Protein AF-A0A256YNB1-F1 (afdb_monomer)

Mean predicted aligned error: 18.45 Å

Radius of gyration: 35.8 Å; Cα contacts (8 Å, |Δi|>4): 120; chains: 1; bounding box: 85×67×114 Å

Sequence (225 aa):
MLPRVDIPISRADLILYLPEEYDFLRFDGTMKKIKERRHYIPEIPAPTAFGGATSNAMMESQVANVEEFRGAVQKAAEKGVLPVQVSVPQRGKVYRFSKLMVTEDQRPLVQTIYINSEIYSCFNLIVFLAVLIGGLRVVKRLTMVVNIWDWVRRKKSLIILIVILAFIIRYTLPSTFNSALIAAIIALLIGFVYLIYKKISGMEKARKERRSTESRLKGEVTNEK

pLDDT: mean 70.53, std 12.97, range [38.53, 91.31]

Solvent-accessible surface area (backbone atoms only — not comparable to full-atom values): 13645 Å² total; per-residue (Å²): 138,81,88,84,76,84,73,69,77,46,74,52,76,48,80,46,83,38,55,74,62,46,39,74,80,47,81,46,67,77,45,46,71,54,75,77,68,84,68,74,68,75,68,75,72,68,81,68,92,67,74,94,70,62,71,63,63,60,50,51,56,51,51,52,54,51,51,52,52,50,51,53,51,51,59,36,44,77,69,70,44,80,84,78,84,78,86,71,78,92,64,56,50,80,44,44,30,45,36,80,37,77,54,94,85,66,74,91,38,77,47,75,45,73,42,50,46,65,60,54,51,52,51,51,51,51,52,46,52,51,52,50,52,49,50,52,49,52,49,55,54,50,67,73,45,80,76,45,72,75,57,57,73,75,44,62,66,58,57,52,50,51,52,52,52,52,52,52,53,64,72,74,49,61,80,76,53,51,58,56,51,48,51,52,50,49,52,50,48,52,52,49,53,51,51,52,52,54,51,54,56,51,51,52,51,56,51,53,52,51,52,53,54,53,53,52,56,56,54,56,66,63,75,78,112

Secondary structure (DSSP, 8-state):
---------EEEEEEEEE-TTEEEEEEEESSEE-----------------S---HHHHHHHHHHHHHHHHHHHHHHHHTT---------SSSEEEEEEEEESSTT----EEEEEEEHHHHHHHHHHHHHHHHHHHHHHHHHHHHTTTTHHHHTT-HHHHHHHHHHHHHHHHHS-HHHHHHHHHHHHHHHHHHHHHHHHHHHHHHHHHHHHHHHHHHHHHHHHHT-

Structure (mmCIF, N/CA/C/O backbone):
data_AF-A0A256YNB1-F1
#
_entry.id   AF-A0A256YNB1-F1
#
loop_
_atom_site.group_PDB
_atom_site.id
_atom_site.type_symbol
_atom_site.label_atom_id
_atom_site.label_alt_id
_atom_site.label_comp_id
_atom_site.label_asym_id
_atom_site.label_entity_id
_atom_site.label_seq_id
_atom_site.pdbx_PDB_ins_code
_atom_site.Cartn_x
_atom_site.Cartn_y
_atom_site.Cartn_z
_atom_site.occupancy
_atom_site.B_iso_or_equiv
_atom_site.auth_seq_id
_atom_site.auth_comp_id
_atom_site.auth_asym_id
_atom_site.auth_atom_id
_atom_site.pdbx_PDB_model_num
ATOM 1 N N . MET A 1 1 ? -45.317 -29.484 19.480 1.00 48.28 1 MET A N 1
ATOM 2 C CA . MET A 1 1 ? -44.471 -28.757 20.451 1.00 48.28 1 MET A CA 1
ATOM 3 C C . MET A 1 1 ? -43.205 -28.331 19.726 1.00 48.28 1 MET A C 1
ATOM 5 O O . MET A 1 1 ? -42.540 -29.194 19.172 1.00 48.28 1 MET A O 1
ATOM 9 N N . LEU A 1 2 ? -42.934 -27.028 19.625 1.00 49.12 2 LEU A N 1
ATOM 10 C CA . LEU A 1 2 ? -41.720 -26.498 18.988 1.00 49.12 2 LEU A CA 1
ATOM 11 C C . LEU A 1 2 ? -40.645 -26.291 20.067 1.00 49.12 2 LEU A C 1
ATOM 13 O O . LEU A 1 2 ? -40.958 -25.661 21.080 1.00 49.12 2 LEU A O 1
ATOM 17 N N . PRO A 1 3 ? -39.410 -26.790 19.889 1.00 60.22 3 PRO A N 1
ATOM 18 C CA . PRO A 1 3 ? -38.335 -26.520 20.831 1.00 60.22 3 PRO A CA 1
ATOM 19 C C . PRO A 1 3 ? -37.913 -25.050 20.699 1.00 60.22 3 PRO A C 1
ATOM 21 O O . PRO A 1 3 ? -37.392 -24.632 19.666 1.00 60.22 3 PRO A O 1
ATOM 24 N N . ARG A 1 4 ? -38.158 -24.252 21.744 1.00 51.75 4 ARG A N 1
ATOM 25 C CA . ARG A 1 4 ? -37.533 -22.935 21.915 1.00 51.75 4 ARG A CA 1
ATOM 26 C C . ARG A 1 4 ? -36.116 -23.166 22.422 1.00 51.75 4 ARG A C 1
ATOM 28 O O . ARG A 1 4 ? -35.915 -23.414 23.604 1.00 51.75 4 ARG A O 1
ATOM 35 N N . VAL A 1 5 ? -35.150 -23.148 21.513 1.00 57.69 5 VAL A N 1
ATOM 36 C CA . VAL A 1 5 ? -33.739 -23.042 21.880 1.00 57.69 5 VAL A CA 1
ATOM 37 C C . VAL A 1 5 ? -33.415 -21.554 21.869 1.00 57.69 5 VAL A C 1
ATOM 39 O O . VAL A 1 5 ? -33.173 -20.979 20.809 1.00 57.69 5 VAL A O 1
ATOM 42 N N . ASP A 1 6 ? -33.476 -20.921 23.038 1.00 56.16 6 ASP A N 1
ATOM 43 C CA . ASP A 1 6 ? -32.969 -19.563 23.229 1.00 56.16 6 ASP A CA 1
ATOM 44 C C . ASP A 1 6 ? -31.441 -19.633 23.184 1.00 56.16 6 ASP A C 1
ATOM 46 O O . ASP A 1 6 ? -30.778 -19.898 24.184 1.00 56.16 6 ASP A O 1
ATOM 50 N N . ILE A 1 7 ? -30.866 -19.471 21.992 1.00 59.97 7 ILE A N 1
ATOM 51 C CA . ILE A 1 7 ? -29.421 -19.293 21.855 1.00 59.97 7 ILE A CA 1
ATOM 52 C C . ILE A 1 7 ? -29.132 -17.832 22.218 1.00 59.97 7 ILE A C 1
ATOM 54 O O . ILE A 1 7 ? -29.621 -16.942 21.514 1.00 59.97 7 ILE A O 1
ATOM 58 N N . PRO A 1 8 ? -28.356 -17.544 23.277 1.00 57.16 8 PRO A N 1
ATOM 59 C CA . PRO A 1 8 ? -27.968 -16.180 23.598 1.00 57.16 8 PRO A CA 1
ATOM 60 C C . PRO A 1 8 ? -27.041 -15.656 22.498 1.00 57.16 8 PRO A C 1
ATOM 62 O O . PRO A 1 8 ? -25.85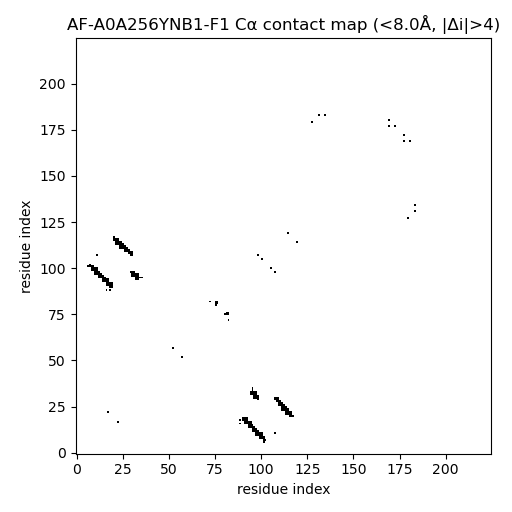5 -15.973 22.440 1.00 57.16 8 PRO A O 1
ATOM 65 N N . ILE A 1 9 ? -27.592 -14.855 21.589 1.00 63.03 9 ILE A N 1
ATOM 66 C CA . ILE A 1 9 ? -26.812 -14.148 20.577 1.00 63.03 9 ILE A CA 1
ATOM 67 C C . ILE A 1 9 ? -26.386 -12.819 21.196 1.00 63.03 9 ILE A C 1
ATOM 69 O O . ILE A 1 9 ? -27.194 -11.898 21.315 1.00 63.03 9 ILE A O 1
ATOM 73 N N . SER A 1 10 ? -25.116 -12.705 21.581 1.00 66.25 10 SER A N 1
ATOM 74 C CA . SER A 1 10 ? -24.543 -11.430 22.024 1.00 66.25 10 SER A CA 1
ATOM 75 C C . SER A 1 10 ? -23.639 -10.848 20.939 1.00 66.25 10 SER A C 1
ATOM 77 O O . SER A 1 10 ? -23.013 -11.562 20.154 1.00 66.25 10 SER A O 1
ATOM 79 N N . ARG A 1 11 ? -23.601 -9.519 20.831 1.00 69.81 11 ARG A N 1
ATOM 80 C CA . ARG A 1 11 ? -22.767 -8.811 19.855 1.00 69.81 11 ARG A CA 1
ATOM 81 C C . ARG A 1 11 ? -21.736 -7.975 20.596 1.00 69.81 11 ARG A C 1
ATOM 83 O O . ARG A 1 11 ? -22.099 -7.139 21.414 1.00 69.81 11 ARG A O 1
ATOM 90 N N . ALA A 1 12 ? -20.466 -8.186 20.269 1.00 75.94 12 ALA A N 1
ATOM 91 C CA . ALA A 1 12 ? -19.368 -7.367 20.758 1.00 75.94 12 ALA A CA 1
ATOM 92 C C . ALA A 1 12 ? -18.926 -6.402 19.653 1.00 75.94 12 ALA A C 1
ATOM 94 O O . ALA A 1 12 ? -18.479 -6.840 18.586 1.00 75.94 12 ALA A O 1
ATOM 95 N N . ASP A 1 13 ? -19.042 -5.102 19.918 1.00 77.62 13 ASP A N 1
ATOM 96 C CA . ASP A 1 13 ? -18.532 -4.037 19.059 1.00 77.62 13 ASP A CA 1
ATOM 97 C C . ASP A 1 13 ? -17.326 -3.373 19.743 1.00 77.62 13 ASP A C 1
ATOM 99 O O . ASP A 1 13 ? -17.395 -2.967 20.901 1.00 77.62 13 ASP A O 1
ATOM 103 N N . LEU A 1 14 ? -16.208 -3.278 19.022 1.00 78.00 14 LEU A N 1
ATOM 104 C CA . LEU A 1 14 ? -14.979 -2.632 19.478 1.00 78.00 14 LEU A CA 1
ATOM 105 C C . LEU A 1 14 ? -14.651 -1.473 18.538 1.00 78.00 14 LEU A C 1
ATOM 107 O O . LEU A 1 14 ? -14.598 -1.643 17.316 1.00 78.00 14 LEU A O 1
ATOM 111 N N . ILE A 1 15 ? -14.410 -0.299 19.114 1.00 79.12 15 ILE A N 1
ATOM 112 C CA . ILE A 1 15 ? -13.987 0.896 18.385 1.00 79.12 15 ILE A CA 1
ATOM 113 C C . ILE A 1 15 ? -12.553 1.196 18.789 1.00 79.12 15 ILE A C 1
ATOM 115 O O . ILE A 1 15 ? -12.258 1.357 19.971 1.00 79.12 15 ILE A O 1
ATOM 119 N N . LEU A 1 16 ? -11.666 1.253 17.802 1.00 78.88 16 LEU A N 1
ATOM 120 C CA . LEU A 1 16 ? -10.253 1.509 18.012 1.00 78.88 16 LEU A CA 1
ATOM 121 C C . LEU A 1 16 ? -9.876 2.829 17.341 1.00 78.88 16 LEU A C 1
ATOM 123 O O . LEU A 1 16 ? -10.078 3.007 16.136 1.00 78.88 16 LEU A O 1
ATOM 127 N N . TYR A 1 17 ? -9.362 3.752 18.149 1.00 78.94 17 TYR A N 1
ATOM 128 C CA . TYR A 1 17 ? -8.909 5.069 17.718 1.00 78.94 17 TYR A CA 1
ATOM 129 C C . TYR A 1 17 ? -7.408 5.027 17.459 1.00 78.94 17 TYR A C 1
ATOM 131 O O . TYR A 1 17 ? -6.649 4.573 18.316 1.00 78.94 17 TYR A O 1
ATOM 139 N N . LEU A 1 18 ? -6.986 5.497 16.285 1.00 79.50 18 LEU A N 1
ATOM 140 C CA . LEU A 1 18 ? -5.574 5.652 15.952 1.00 79.50 18 LEU A CA 1
ATOM 141 C C . LEU A 1 18 ? -5.254 7.126 15.663 1.00 79.50 18 LEU A C 1
ATOM 143 O O . LEU A 1 18 ? -5.983 7.739 14.875 1.00 79.50 18 LEU A O 1
ATOM 147 N N . PRO A 1 19 ? -4.178 7.684 16.252 1.00 76.69 19 PRO A N 1
ATOM 148 C CA . PRO A 1 19 ? -3.696 9.020 15.909 1.00 76.69 19 PRO A CA 1
ATOM 149 C C . PRO A 1 19 ? -3.332 9.144 14.423 1.00 76.69 19 PRO A C 1
ATOM 151 O O . PRO A 1 19 ? -3.035 8.150 13.760 1.00 76.69 19 PRO A O 1
ATOM 154 N N . GLU A 1 20 ? -3.346 10.369 13.892 1.00 75.12 20 GLU A N 1
ATOM 155 C CA . GLU A 1 20 ? -3.095 10.624 12.465 1.00 75.12 20 GLU A CA 1
ATOM 156 C C . GLU A 1 20 ? -1.665 10.273 12.025 1.00 75.12 20 GLU A C 1
ATOM 158 O O . GLU A 1 20 ? -1.468 9.883 10.873 1.00 75.12 20 GLU A O 1
ATOM 163 N N . GLU A 1 21 ? -0.682 10.336 12.932 1.00 76.44 21 GLU A N 1
ATOM 164 C CA . GLU A 1 21 ? 0.721 10.031 12.608 1.00 76.44 21 GLU A CA 1
ATOM 165 C C . GLU A 1 21 ? 0.996 8.530 12.435 1.00 76.44 21 GLU A C 1
ATOM 167 O O . GLU A 1 21 ? 2.109 8.132 12.093 1.00 76.44 21 GLU A O 1
ATOM 172 N N . TYR A 1 22 ? 0.004 7.670 12.668 1.00 79.81 22 TYR A N 1
ATOM 173 C CA . TYR A 1 22 ? 0.170 6.226 12.607 1.00 79.81 22 TYR A CA 1
ATOM 174 C C . TYR A 1 22 ? -0.735 5.600 11.554 1.00 79.81 22 TYR A C 1
ATOM 176 O O . TYR A 1 22 ? -1.859 6.035 11.298 1.00 79.81 22 TYR A O 1
ATOM 184 N N . ASP A 1 23 ? -0.250 4.505 10.980 1.00 76.75 23 ASP A N 1
ATOM 185 C CA . ASP A 1 23 ? -1.031 3.638 10.112 1.00 76.75 23 ASP A CA 1
ATOM 186 C C . ASP A 1 23 ? -0.961 2.185 10.577 1.00 76.75 23 ASP A C 1
ATOM 188 O O . ASP A 1 23 ? 0.065 1.696 11.060 1.00 76.75 23 ASP A O 1
ATOM 192 N N . PHE A 1 24 ? -2.080 1.473 10.423 1.00 76.56 24 PHE A N 1
ATOM 193 C CA . PHE A 1 24 ? -2.123 0.038 10.679 1.00 76.56 24 PHE A CA 1
ATOM 194 C C . PHE A 1 24 ? -1.551 -0.723 9.490 1.00 76.56 24 PHE A C 1
ATOM 196 O O . PHE A 1 24 ? -2.084 -0.657 8.381 1.00 76.56 24 PHE A O 1
ATOM 203 N N . LEU A 1 25 ? -0.507 -1.508 9.746 1.00 72.88 25 LEU A N 1
ATOM 204 C CA . LEU A 1 25 ? 0.084 -2.409 8.757 1.00 72.88 25 LEU A CA 1
ATOM 205 C C . LEU A 1 25 ? -0.813 -3.622 8.514 1.00 72.88 25 LEU A C 1
ATOM 207 O O . LEU A 1 25 ? -0.987 -4.072 7.382 1.00 72.88 25 LEU A O 1
ATOM 211 N N . ARG A 1 26 ? -1.371 -4.167 9.598 1.00 74.00 26 ARG A N 1
ATOM 212 C CA . ARG A 1 26 ? -2.182 -5.380 9.568 1.00 74.00 26 ARG A CA 1
ATOM 213 C C . ARG A 1 26 ? -3.116 -5.430 10.771 1.00 74.00 26 ARG A C 1
ATOM 215 O O . ARG A 1 26 ? -2.735 -5.066 11.882 1.00 74.00 26 ARG A O 1
ATOM 222 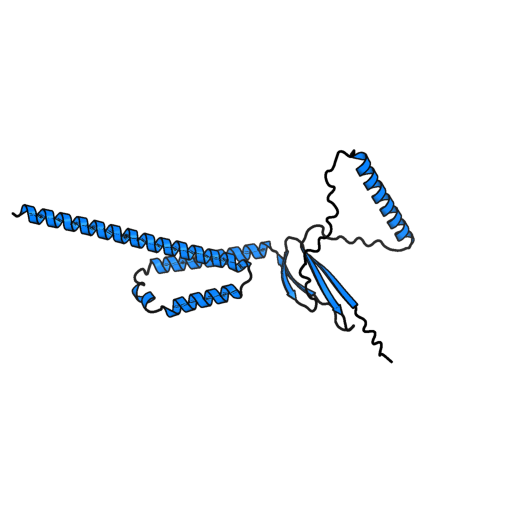N N . PHE A 1 27 ? -4.326 -5.916 10.516 1.00 78.19 27 PHE A N 1
ATOM 223 C CA . PHE A 1 27 ? -5.281 -6.310 11.544 1.00 78.19 27 PHE A CA 1
ATOM 224 C C . PHE A 1 27 ? -5.336 -7.832 11.583 1.00 78.19 27 PHE A C 1
ATOM 226 O O . PHE A 1 27 ? -5.492 -8.456 10.530 1.00 78.19 27 PHE A O 1
ATOM 233 N N . ASP A 1 28 ? -5.207 -8.408 12.772 1.00 77.69 28 ASP A N 1
ATOM 234 C CA . ASP A 1 28 ? -5.344 -9.845 12.999 1.00 77.69 28 ASP A CA 1
ATOM 235 C C . ASP A 1 28 ? -6.268 -10.121 14.194 1.00 77.69 28 ASP A C 1
ATOM 237 O O . ASP A 1 28 ? -6.614 -9.215 14.962 1.00 77.69 28 ASP A O 1
ATOM 241 N N . GLY A 1 29 ? -6.688 -11.372 14.347 1.00 81.50 29 GLY A N 1
ATOM 242 C CA . GLY A 1 29 ? -7.565 -11.814 15.427 1.00 81.50 29 GLY A CA 1
ATOM 243 C C . GLY A 1 29 ? -8.936 -12.298 14.960 1.00 81.50 29 GLY A C 1
ATOM 244 O O . GLY A 1 29 ? -9.181 -12.569 13.785 1.00 81.50 29 GLY A O 1
ATOM 245 N N . THR A 1 30 ? -9.845 -12.463 15.921 1.00 81.12 30 THR A N 1
ATOM 246 C CA . THR A 1 30 ? -11.122 -13.164 15.695 1.00 81.12 30 THR A CA 1
ATOM 247 C C . THR A 1 30 ? -12.279 -12.233 15.340 1.00 81.12 30 THR A C 1
ATOM 249 O O . THR A 1 30 ? -13.364 -12.708 14.994 1.00 81.12 30 THR A O 1
ATOM 252 N N . MET A 1 31 ? -12.076 -10.914 15.419 1.00 78.44 31 MET A N 1
ATOM 253 C CA . MET A 1 31 ? -13.089 -9.923 15.056 1.00 78.44 31 MET A CA 1
ATOM 254 C C . MET A 1 31 ? -12.932 -9.475 13.604 1.00 78.44 31 MET A C 1
ATOM 256 O O . MET A 1 31 ? -11.827 -9.252 13.112 1.00 78.44 31 MET A O 1
ATOM 260 N N . LYS A 1 32 ? -14.058 -9.286 12.913 1.00 79.62 32 LYS A N 1
ATOM 261 C CA . LYS A 1 32 ? -14.048 -8.780 11.540 1.00 79.62 32 LYS A CA 1
ATOM 262 C C . LYS A 1 32 ? -14.077 -7.258 11.559 1.00 79.62 32 LYS A C 1
ATOM 264 O O . LYS A 1 32 ? -14.945 -6.654 12.190 1.00 79.62 32 LYS A O 1
ATOM 269 N N . LYS A 1 33 ? -13.147 -6.644 10.826 1.00 78.88 33 LYS A N 1
ATOM 270 C CA . LYS A 1 33 ? -13.184 -5.208 10.545 1.00 78.88 33 LYS A CA 1
ATOM 271 C C . LYS A 1 33 ? -14.444 -4.901 9.746 1.00 78.88 33 LYS A C 1
ATOM 273 O O . LYS A 1 33 ? -14.635 -5.424 8.645 1.00 78.88 33 LYS A O 1
ATOM 278 N N . ILE A 1 34 ? -15.282 -4.029 10.284 1.00 77.69 34 ILE A N 1
ATOM 279 C CA . ILE A 1 34 ? -16.409 -3.484 9.546 1.00 77.69 34 ILE A CA 1
ATOM 280 C C . ILE A 1 34 ? -15.800 -2.507 8.547 1.00 77.69 34 ILE A C 1
ATOM 282 O O . ILE A 1 34 ? -15.291 -1.451 8.921 1.00 77.69 34 ILE A O 1
ATOM 286 N N . LYS A 1 35 ? -15.794 -2.872 7.259 1.00 70.81 35 LYS A N 1
ATOM 287 C CA . LYS A 1 35 ? -15.592 -1.871 6.210 1.00 70.81 35 LYS A CA 1
ATOM 288 C C . LYS A 1 35 ? -16.709 -0.865 6.403 1.00 70.81 35 LYS A C 1
ATOM 290 O O . LYS A 1 35 ? -17.873 -1.252 6.314 1.00 70.81 35 LYS A O 1
ATOM 295 N N . GLU A 1 36 ? -16.356 0.377 6.705 1.00 59.31 36 GLU A N 1
ATOM 296 C CA . GLU A 1 36 ? -17.297 1.485 6.695 1.00 59.31 36 GLU A CA 1
ATOM 297 C C . GLU A 1 36 ? -18.000 1.474 5.331 1.00 59.31 36 GLU A C 1
ATOM 299 O O . GLU A 1 36 ? -17.520 2.023 4.341 1.00 59.31 36 GLU A O 1
ATOM 304 N N . ARG A 1 37 ? -19.184 0.846 5.253 1.00 46.66 37 ARG A N 1
ATOM 305 C CA . ARG A 1 37 ? -20.257 1.461 4.480 1.00 46.66 37 ARG A CA 1
ATOM 306 C C . ARG A 1 37 ? -20.306 2.841 5.081 1.00 46.66 37 ARG A C 1
ATOM 308 O O . ARG A 1 37 ? -20.507 2.891 6.291 1.00 46.66 37 ARG A O 1
ATOM 315 N N . ARG A 1 38 ? -20.037 3.876 4.284 1.00 41.97 38 ARG A N 1
ATOM 316 C CA . ARG A 1 38 ? -20.171 5.286 4.655 1.00 41.97 38 ARG A CA 1
ATOM 317 C C . ARG A 1 38 ? -21.553 5.470 5.285 1.00 41.97 38 ARG A C 1
ATOM 319 O O . ARG A 1 38 ? -22.516 5.794 4.606 1.00 41.97 38 ARG A O 1
ATOM 326 N N . HIS A 1 39 ? -21.685 5.126 6.558 1.00 40.09 39 HIS A N 1
ATOM 327 C CA . HIS A 1 39 ? -22.811 5.494 7.368 1.00 40.09 39 HIS A CA 1
ATOM 328 C C . HIS A 1 39 ? -22.483 6.938 7.591 1.00 40.09 39 HIS A C 1
ATOM 330 O O . HIS A 1 39 ? -21.535 7.259 8.305 1.00 40.09 39 HIS A O 1
ATOM 336 N N . TYR A 1 40 ? -23.182 7.755 6.815 1.00 38.53 40 TYR A N 1
ATOM 337 C CA . TYR A 1 40 ? -23.438 9.137 7.114 1.00 38.53 40 TYR A CA 1
ATOM 338 C C . TYR A 1 40 ? -23.712 9.182 8.617 1.00 38.53 40 TYR A C 1
ATOM 340 O O . TYR A 1 40 ? -24.790 8.815 9.081 1.00 38.53 40 TYR A O 1
ATOM 348 N N . ILE A 1 41 ? -22.673 9.484 9.394 1.00 46.28 41 ILE A N 1
ATOM 349 C CA . ILE A 1 41 ? -22.874 10.136 10.670 1.00 46.28 41 ILE A CA 1
ATOM 350 C C . ILE A 1 41 ? -23.563 11.407 10.193 1.00 46.28 41 ILE A C 1
ATOM 352 O O . ILE A 1 41 ? -22.923 12.111 9.406 1.00 46.28 41 ILE A O 1
ATOM 356 N N . PRO A 1 42 ? -24.860 11.633 10.487 1.00 40.88 42 PRO A N 1
ATOM 357 C CA . PRO A 1 42 ? -25.435 12.933 10.208 1.00 40.88 42 PRO A CA 1
ATOM 358 C C . PRO A 1 42 ? -24.452 13.906 10.825 1.00 40.88 42 PRO A C 1
ATOM 360 O O . PRO A 1 42 ? -24.165 13.802 12.021 1.00 40.88 42 PRO A O 1
ATOM 363 N N . GLU A 1 43 ? -23.811 14.702 9.968 1.00 41.81 43 GLU A N 1
ATOM 364 C CA . GLU A 1 43 ? -22.945 15.773 10.413 1.00 41.81 43 GLU A CA 1
ATOM 365 C C . GLU A 1 43 ? -23.755 16.444 11.510 1.00 41.81 43 GLU A C 1
ATOM 367 O O . GLU A 1 43 ? -24.889 16.860 11.261 1.00 41.81 43 GLU A O 1
ATOM 372 N N . ILE A 1 44 ? -23.245 16.434 12.747 1.00 45.56 44 ILE A N 1
ATOM 373 C CA . ILE A 1 44 ? -23.724 17.389 13.739 1.00 45.56 44 ILE A CA 1
ATOM 374 C C . ILE A 1 44 ? -23.622 18.693 12.968 1.00 45.56 44 ILE A C 1
ATOM 376 O O . ILE A 1 44 ? -22.493 18.998 12.570 1.00 45.56 44 ILE A O 1
ATOM 380 N N . PRO A 1 45 ? -24.747 19.337 12.605 1.00 38.69 45 PRO A N 1
ATOM 381 C CA . PRO A 1 45 ? -24.724 20.378 11.602 1.00 38.69 45 PRO A CA 1
ATOM 382 C C . PRO A 1 45 ? -23.705 21.390 12.090 1.00 38.69 45 PRO A C 1
ATOM 384 O O . PRO A 1 45 ? -23.902 22.022 13.130 1.00 38.69 45 PRO A O 1
ATOM 387 N N . ALA A 1 46 ? -22.564 21.456 11.395 1.00 43.38 46 ALA A N 1
ATOM 388 C CA . ALA A 1 46 ? -21.619 22.534 11.592 1.00 43.38 46 ALA A CA 1
ATOM 389 C C . ALA A 1 46 ? -22.484 23.778 11.454 1.00 43.38 46 ALA A C 1
ATOM 391 O O . ALA A 1 46 ? -23.205 23.823 10.454 1.00 43.38 46 ALA A O 1
ATOM 392 N N . PRO A 1 47 ? -22.528 24.670 12.465 1.00 47.84 47 PRO A N 1
ATOM 393 C CA . PRO A 1 47 ? -23.533 25.713 12.554 1.00 47.84 47 PRO A CA 1
ATOM 394 C C . PRO A 1 47 ? -23.536 26.426 11.221 1.00 47.84 47 PRO A C 1
ATOM 396 O O . PRO A 1 47 ? -22.600 27.143 10.866 1.00 47.84 47 PRO A O 1
ATOM 399 N N . THR A 1 48 ? -24.545 26.084 10.428 1.00 41.56 48 THR A N 1
ATOM 400 C CA . THR A 1 48 ? -24.694 26.578 9.084 1.00 41.56 48 THR A CA 1
ATOM 401 C C . THR A 1 48 ? -24.790 28.067 9.286 1.00 41.56 48 THR A C 1
ATOM 403 O O . THR A 1 48 ? -25.655 28.521 10.035 1.00 41.56 48 THR A O 1
ATOM 406 N N . ALA A 1 49 ? -23.841 28.797 8.705 1.00 46.12 49 ALA A N 1
ATOM 407 C CA . ALA A 1 49 ? -23.827 30.244 8.670 1.00 46.12 49 ALA A CA 1
ATOM 408 C C . ALA A 1 49 ? -25.081 30.707 7.914 1.00 46.12 49 ALA A C 1
ATOM 410 O O . ALA A 1 49 ? -25.049 31.017 6.728 1.00 46.12 49 ALA A O 1
ATOM 411 N N . PHE A 1 50 ? -26.211 30.667 8.604 1.00 41.72 50 PHE A N 1
ATOM 412 C CA . PHE A 1 50 ? -27.502 31.144 8.171 1.00 41.72 50 PHE A CA 1
ATOM 413 C C . PHE A 1 50 ? -27.839 32.306 9.088 1.00 41.72 50 PHE A C 1
ATOM 415 O O . PHE A 1 50 ? -28.131 32.123 10.263 1.00 41.72 50 PHE A O 1
ATOM 422 N N . GLY A 1 51 ? -27.741 33.500 8.507 1.00 42.25 51 GLY A N 1
ATOM 423 C CA . GLY A 1 51 ? -28.475 34.688 8.917 1.00 42.25 51 GLY A CA 1
ATOM 424 C C . GLY A 1 51 ? -28.299 35.124 10.365 1.00 42.25 51 GLY A C 1
ATOM 425 O O . GLY A 1 51 ? -29.085 34.742 11.215 1.00 42.25 51 GLY A O 1
ATOM 426 N N . GLY A 1 52 ? -27.339 36.022 10.601 1.00 44.47 52 GLY A N 1
ATOM 427 C CA . GLY A 1 52 ? -27.500 37.173 11.499 1.00 44.47 52 GLY A CA 1
ATOM 428 C C . GLY A 1 52 ? -28.237 36.973 12.829 1.00 44.47 52 GLY A C 1
ATOM 429 O O . GLY A 1 52 ? -28.996 37.854 13.219 1.00 44.47 52 GLY A O 1
ATOM 430 N N . ALA A 1 53 ? -28.024 35.864 13.535 1.00 49.31 53 ALA A N 1
ATOM 431 C CA . ALA A 1 53 ? -28.426 35.744 14.928 1.00 49.31 53 ALA A CA 1
ATOM 432 C C . ALA A 1 53 ? -27.325 36.379 15.790 1.00 49.31 53 ALA A C 1
ATOM 434 O O . ALA A 1 53 ? -26.155 36.002 15.716 1.00 49.31 53 ALA A O 1
ATOM 435 N N . THR A 1 54 ? -27.702 37.398 16.556 1.00 55.81 54 THR A N 1
ATOM 436 C CA . THR A 1 54 ? -26.847 38.158 17.473 1.00 55.81 54 THR A CA 1
ATOM 437 C C . THR A 1 54 ? -26.020 37.230 18.373 1.00 55.81 54 THR A C 1
ATOM 439 O O . THR A 1 54 ? -26.557 36.317 18.999 1.00 55.81 54 THR A O 1
ATOM 442 N N . SER A 1 55 ? -24.705 37.478 18.475 1.00 58.78 55 SER A N 1
ATOM 443 C CA . SER A 1 55 ? -23.743 36.623 19.204 1.00 58.78 55 SER A CA 1
ATOM 444 C C . SER A 1 55 ? -24.108 36.357 20.668 1.00 58.78 55 SER A C 1
ATOM 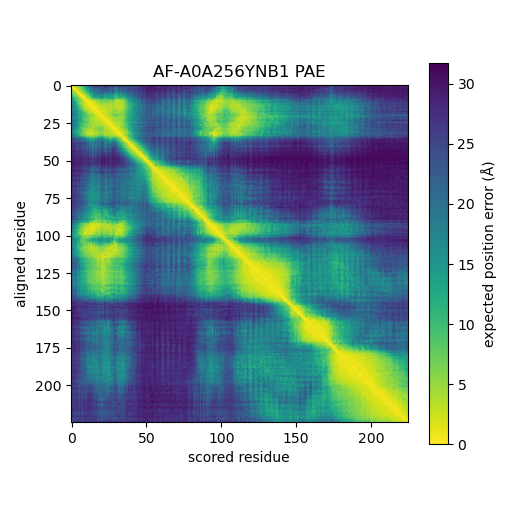446 O O . SER A 1 55 ? -23.633 35.392 21.257 1.00 58.78 55 SER A O 1
ATOM 448 N N . ASN A 1 56 ? -24.967 37.189 21.253 1.00 64.56 56 ASN A N 1
ATOM 449 C CA . ASN A 1 56 ? -25.393 37.080 22.644 1.00 64.56 56 ASN A CA 1
ATOM 450 C C . ASN A 1 56 ? -26.346 35.895 22.871 1.00 64.56 56 ASN A C 1
ATOM 452 O O . ASN A 1 56 ? -26.173 35.172 23.846 1.00 64.56 56 ASN A O 1
ATOM 456 N N . ALA A 1 57 ? -27.268 35.616 21.940 1.00 66.12 57 ALA A N 1
ATOM 457 C CA . ALA A 1 57 ? -28.222 34.509 22.078 1.00 66.12 57 ALA A CA 1
ATOM 458 C C . ALA A 1 57 ? -27.539 33.132 21.958 1.00 66.12 57 ALA A C 1
ATOM 460 O O . ALA A 1 57 ? -27.891 32.180 22.655 1.00 66.12 57 ALA A O 1
ATOM 461 N N . MET A 1 58 ? -26.508 33.024 21.110 1.00 63.62 58 MET A N 1
ATOM 462 C CA . MET A 1 58 ? -25.685 31.811 21.035 1.00 63.62 58 MET A CA 1
ATOM 463 C C . MET A 1 58 ? -24.873 31.597 22.316 1.00 63.62 58 MET A C 1
ATOM 465 O O . MET A 1 58 ? -24.782 30.464 22.788 1.00 63.62 58 MET A O 1
ATOM 469 N N . MET A 1 59 ? -24.333 32.667 22.905 1.00 65.75 59 MET A N 1
ATOM 470 C CA . MET A 1 59 ? -23.576 32.583 24.155 1.00 65.75 59 MET A CA 1
ATOM 471 C C . MET A 1 59 ? -24.469 32.158 25.327 1.00 65.75 59 MET A C 1
ATOM 473 O O . MET A 1 59 ? -24.099 31.254 26.070 1.00 65.75 59 MET A O 1
ATOM 477 N N . GLU A 1 60 ? -25.676 32.719 25.438 1.00 72.81 60 GLU A N 1
ATOM 478 C CA . GLU A 1 60 ? -26.665 32.321 26.451 1.00 72.81 60 GLU A CA 1
ATOM 479 C C . GLU A 1 60 ? -27.061 30.844 26.319 1.00 72.81 60 GLU A C 1
ATOM 481 O O . GLU A 1 60 ? -27.105 30.130 27.319 1.00 72.81 60 GLU A O 1
ATOM 486 N N . SER A 1 61 ? -27.250 30.343 25.092 1.00 72.81 61 SER A N 1
ATOM 487 C CA . SER A 1 61 ? -27.555 28.922 24.870 1.00 72.81 61 SER A CA 1
ATOM 488 C C . SER A 1 61 ? -26.404 27.986 25.270 1.00 72.81 61 SER A C 1
ATOM 490 O O . SER A 1 61 ? -26.639 26.875 25.746 1.00 72.81 61 SER A O 1
ATOM 492 N N . GLN A 1 62 ? -25.149 28.422 25.111 1.00 69.19 62 GLN A N 1
ATOM 493 C CA . GLN A 1 62 ? -23.988 27.642 25.542 1.00 69.19 62 GLN A CA 1
ATOM 494 C C . GLN A 1 62 ? -23.845 27.655 27.063 1.00 69.19 62 GLN A C 1
ATOM 496 O O . GLN A 1 62 ? -23.599 26.604 27.652 1.00 69.19 62 GLN A O 1
ATOM 501 N N . VAL A 1 63 ? -24.041 28.811 27.701 1.00 76.50 63 VAL A N 1
ATOM 502 C CA . VAL A 1 63 ? -23.978 28.935 29.163 1.00 76.50 63 VAL A CA 1
ATOM 503 C C . VAL A 1 63 ? -25.076 28.097 29.822 1.00 76.50 63 VAL A C 1
ATOM 505 O O . VAL A 1 63 ? -24.763 27.322 30.723 1.00 76.50 63 VAL A O 1
ATOM 508 N N . ALA A 1 64 ? -26.310 28.147 29.309 1.00 75.50 64 ALA A N 1
ATOM 509 C CA . ALA A 1 64 ? -27.429 27.358 29.829 1.00 75.50 64 ALA A CA 1
ATOM 510 C C . ALA A 1 64 ? -27.173 25.840 29.745 1.00 75.50 64 ALA A C 1
ATOM 512 O O . ALA A 1 64 ? -27.374 25.123 30.723 1.00 75.50 64 ALA A O 1
ATOM 513 N N . ASN A 1 65 ? -26.645 25.348 28.617 1.00 74.00 65 ASN A N 1
ATOM 514 C CA . ASN A 1 65 ? -26.288 23.932 28.462 1.00 74.00 65 ASN A CA 1
ATOM 515 C C . ASN A 1 65 ? -25.146 23.502 29.404 1.00 74.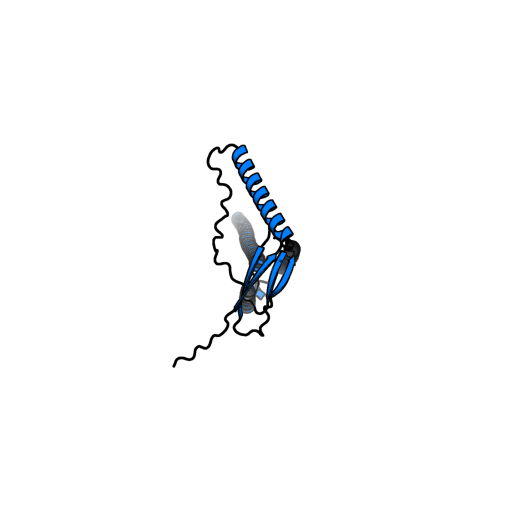00 65 ASN A C 1
ATOM 517 O O . ASN A 1 65 ? -25.133 22.377 29.906 1.00 74.00 65 ASN A O 1
ATOM 521 N N . VAL A 1 66 ? -24.173 24.386 29.653 1.00 73.88 66 VAL A N 1
ATOM 522 C CA . VAL A 1 66 ? -23.064 24.118 30.585 1.00 73.88 66 VAL A CA 1
ATOM 523 C C . VAL A 1 66 ? -23.555 24.094 32.036 1.00 73.88 66 VAL A C 1
ATOM 525 O O . VAL A 1 66 ? -23.093 23.257 32.817 1.00 73.88 66 VAL A O 1
ATOM 528 N N . GLU A 1 67 ? -24.493 24.968 32.402 1.00 77.44 67 GLU A N 1
ATOM 529 C CA . GLU A 1 67 ? -25.131 24.979 33.724 1.00 77.44 67 GLU A CA 1
ATOM 530 C C . GLU A 1 67 ? -25.997 23.739 33.959 1.00 77.44 67 GLU A C 1
ATOM 532 O O . GLU A 1 67 ? -25.877 23.105 35.010 1.00 77.44 67 GLU A O 1
ATOM 537 N N . GLU A 1 68 ? -26.787 23.326 32.965 1.00 80.06 68 GLU A N 1
ATOM 538 C CA . GLU A 1 68 ? -27.583 22.098 33.033 1.00 80.06 68 GLU A CA 1
ATOM 539 C C . GLU A 1 68 ? -26.688 20.858 33.188 1.00 80.06 68 GLU A C 1
ATOM 541 O O . GLU A 1 68 ? -26.916 20.020 34.067 1.00 80.06 68 GLU A O 1
ATOM 546 N N . PHE A 1 69 ? -25.609 20.772 32.401 1.00 77.12 69 PHE A N 1
ATOM 547 C CA . PHE A 1 69 ? -24.638 19.686 32.517 1.00 77.12 69 PHE A CA 1
ATOM 548 C C . PHE A 1 69 ? -23.952 19.678 33.891 1.00 77.12 69 PHE A C 1
ATOM 550 O O . PHE A 1 69 ? -23.821 18.619 34.509 1.00 77.12 69 PHE A O 1
ATOM 557 N N . ARG A 1 70 ? -23.561 20.846 34.421 1.00 76.19 70 ARG A N 1
ATOM 558 C CA . ARG A 1 70 ? -22.997 20.961 35.778 1.00 76.19 70 ARG A CA 1
ATOM 559 C C . ARG A 1 70 ? -23.974 20.493 36.853 1.00 76.19 70 ARG A C 1
ATOM 561 O O . ARG A 1 70 ? -23.559 19.747 37.741 1.00 76.19 70 ARG A O 1
ATOM 568 N N . GLY A 1 71 ? -25.247 20.874 36.756 1.00 79.38 71 GLY A N 1
ATOM 569 C CA . GLY A 1 71 ? -26.292 20.434 37.681 1.00 79.38 71 GLY A CA 1
ATOM 570 C C . GLY A 1 71 ? -26.520 18.921 37.627 1.00 79.38 71 GLY A C 1
ATOM 571 O O . GLY A 1 71 ? -26.623 18.267 38.666 1.00 79.38 71 GLY A O 1
ATOM 572 N N . ALA A 1 72 ? -26.514 18.331 36.429 1.00 77.06 72 ALA A N 1
ATOM 573 C CA . ALA A 1 72 ? -26.618 16.883 36.253 1.00 77.06 72 ALA A CA 1
ATOM 574 C C . ALA A 1 72 ? -25.407 16.132 36.838 1.00 77.06 72 ALA A C 1
ATOM 576 O O . ALA A 1 72 ? -25.581 15.098 37.487 1.00 77.06 72 ALA A O 1
ATOM 577 N N . VAL A 1 73 ? -24.194 16.667 36.662 1.00 73.25 73 VAL A N 1
ATOM 578 C CA . VAL A 1 73 ? -22.959 16.097 37.226 1.00 73.25 73 VAL A CA 1
ATOM 579 C C . VAL A 1 73 ? -22.938 16.206 38.753 1.00 73.25 73 VAL A C 1
ATOM 581 O O . VAL A 1 73 ? -22.593 15.227 39.410 1.00 73.25 73 VAL A O 1
ATOM 584 N N . GLN A 1 74 ? -23.357 17.336 39.334 1.00 76.75 74 GLN A N 1
ATOM 585 C CA . GLN A 1 74 ? -23.490 17.484 40.792 1.00 76.75 74 GLN A CA 1
ATOM 586 C C . GLN A 1 74 ? -24.523 16.510 41.364 1.00 76.75 74 GLN A C 1
ATOM 588 O O . GLN A 1 74 ? -24.220 15.784 42.305 1.00 76.75 74 GLN A O 1
ATOM 593 N N . LYS A 1 75 ? -25.692 16.388 40.730 1.00 79.50 75 LYS A N 1
ATOM 594 C CA . LYS A 1 75 ? -26.741 15.440 41.138 1.00 79.50 75 LYS A CA 1
ATOM 595 C C . LYS A 1 75 ? -26.308 13.973 41.006 1.00 79.50 75 LYS A C 1
ATOM 597 O O . LYS A 1 75 ? -26.786 13.116 41.748 1.00 79.50 75 LYS A O 1
ATOM 602 N N . ALA A 1 76 ? -25.428 13.655 40.056 1.00 70.44 76 ALA A N 1
ATOM 603 C CA . ALA A 1 76 ? -24.823 12.328 39.927 1.00 70.44 76 ALA A CA 1
ATOM 604 C C . ALA A 1 76 ? -23.731 12.084 40.986 1.00 70.44 76 ALA A C 1
ATOM 606 O O . ALA A 1 76 ? -23.667 10.991 41.552 1.00 70.44 76 ALA A O 1
ATOM 607 N N . ALA A 1 77 ? -22.935 13.107 41.310 1.00 71.31 77 ALA A N 1
ATOM 608 C CA . ALA A 1 77 ? -21.930 13.058 42.370 1.00 71.31 77 ALA A CA 1
ATOM 609 C C . ALA A 1 77 ? -22.565 12.911 43.766 1.00 71.31 77 ALA A C 1
ATOM 611 O O . ALA A 1 77 ? -22.082 12.122 44.574 1.00 71.31 77 ALA A O 1
ATOM 612 N N . GLU A 1 78 ? -23.696 13.577 44.025 1.00 79.06 78 GLU A N 1
ATOM 613 C CA . GLU A 1 78 ? -24.513 13.402 45.240 1.00 79.06 78 GLU A CA 1
ATOM 614 C C . GLU A 1 78 ? -25.063 11.974 45.382 1.00 79.06 78 GLU A C 1
ATOM 616 O O . GLU A 1 78 ? -25.258 11.483 46.491 1.00 79.06 78 GLU A O 1
ATOM 621 N N . LYS A 1 79 ? -25.263 11.270 44.260 1.00 80.00 79 LYS A N 1
ATOM 622 C CA . LYS A 1 79 ? -25.632 9.846 44.230 1.00 80.00 79 LYS A CA 1
ATOM 623 C C . LYS A 1 79 ? -24.428 8.904 44.368 1.00 80.00 79 LYS A C 1
ATOM 625 O O . LYS A 1 79 ? -24.584 7.698 44.190 1.00 80.00 79 LYS A O 1
ATOM 630 N N . GLY A 1 80 ? -23.237 9.434 44.654 1.00 70.69 80 GLY A N 1
ATOM 631 C CA . GLY A 1 80 ? -22.005 8.659 44.813 1.00 70.69 80 GLY A CA 1
ATOM 632 C C . GLY A 1 80 ? -21.440 8.099 43.505 1.00 70.69 80 GLY A C 1
ATOM 633 O O . GLY A 1 80 ? -20.561 7.238 43.540 1.00 70.69 80 GLY A O 1
ATOM 634 N N . VAL A 1 81 ? -21.925 8.557 42.346 1.00 65.50 81 VAL A N 1
ATOM 635 C CA . VAL A 1 81 ? -21.434 8.108 41.040 1.00 65.50 81 VAL A CA 1
ATOM 636 C C . VAL A 1 81 ? -20.299 9.032 40.606 1.00 65.50 81 VAL A C 1
ATOM 638 O O . VAL A 1 81 ? -20.524 10.201 40.298 1.00 65.50 81 VAL A O 1
ATOM 641 N N . LEU A 1 82 ? -19.067 8.515 40.581 1.00 61.59 82 LEU A N 1
ATOM 642 C CA . LEU A 1 82 ? -17.917 9.266 40.080 1.00 61.59 82 LEU A CA 1
ATOM 643 C C . LEU A 1 82 ? -18.062 9.514 38.569 1.00 61.59 82 LEU A C 1
ATOM 645 O O . LEU A 1 82 ? -18.172 8.551 37.804 1.00 61.59 82 LEU A O 1
ATOM 649 N N . PRO A 1 83 ? -18.033 10.778 38.110 1.00 51.81 83 PRO A N 1
ATOM 650 C CA . PRO A 1 83 ? -18.057 11.077 36.689 1.00 51.81 83 PRO A CA 1
ATOM 651 C C . PRO A 1 83 ? -16.744 10.615 36.052 1.00 51.81 83 PRO A C 1
ATOM 653 O O . PRO A 1 83 ? -15.662 11.098 36.382 1.00 51.81 83 PRO A O 1
ATOM 656 N N . VAL A 1 84 ? -16.840 9.674 35.117 1.00 58.09 84 VAL A N 1
ATOM 657 C CA . VAL A 1 84 ? -15.695 9.218 34.328 1.00 58.09 84 VAL A CA 1
ATOM 658 C C . VAL A 1 84 ? -15.521 10.180 33.154 1.00 58.09 84 VAL A C 1
ATOM 660 O O . VAL A 1 84 ? -16.339 10.198 32.235 1.00 58.09 84 VAL A O 1
ATOM 663 N N . GLN A 1 85 ? -14.463 10.994 33.170 1.00 50.06 85 GLN A N 1
ATOM 664 C CA . GLN A 1 85 ? -14.066 11.754 31.983 1.00 50.06 85 GLN A CA 1
ATOM 665 C C . GLN A 1 85 ? -13.424 10.801 30.975 1.00 50.06 85 GLN A C 1
ATOM 667 O O . GLN A 1 85 ? -12.324 10.297 31.193 1.00 50.06 85 GLN A O 1
ATOM 672 N N . VAL A 1 86 ? -14.112 10.560 29.862 1.00 52.44 86 VAL A N 1
ATOM 673 C CA . VAL A 1 86 ? -13.560 9.814 28.729 1.00 52.44 86 VAL A CA 1
ATOM 674 C C . VAL A 1 86 ? -13.069 10.830 27.702 1.00 52.44 86 VAL A C 1
ATOM 676 O O . VAL A 1 86 ? -13.863 11.430 26.980 1.00 52.44 86 VAL A O 1
ATOM 679 N N . SER A 1 87 ? -11.758 11.054 27.647 1.00 48.34 87 SER A N 1
ATOM 680 C CA . SER A 1 87 ? -11.141 11.876 26.607 1.00 48.34 87 SER A CA 1
ATOM 681 C C . SER A 1 87 ? -11.085 11.084 25.298 1.00 48.34 87 SER A C 1
ATOM 683 O O . SER A 1 87 ? -10.234 10.221 25.094 1.00 48.34 87 SER A O 1
ATOM 685 N N . VAL A 1 88 ? -12.022 11.358 24.391 1.00 58.91 88 VAL A N 1
ATOM 686 C CA . VAL A 1 88 ? -11.982 10.796 23.035 1.00 58.91 88 VAL A CA 1
ATOM 687 C C . VAL A 1 88 ? -11.118 11.710 22.156 1.00 58.91 88 VAL A C 1
ATOM 689 O O . VAL A 1 88 ? -11.384 12.914 22.106 1.00 58.91 88 VAL A O 1
ATOM 692 N N . PRO A 1 89 ? -10.094 11.190 21.454 1.00 52.44 89 PRO A N 1
ATOM 693 C CA . PRO A 1 89 ? -9.291 11.990 20.531 1.00 52.44 89 PRO A CA 1
ATOM 694 C C . PRO A 1 89 ? -10.175 12.625 19.449 1.00 52.44 89 PRO A C 1
ATOM 696 O O . PRO A 1 89 ? -10.940 11.929 18.785 1.00 52.44 89 PRO A O 1
ATOM 699 N N . GLN A 1 90 ? -10.065 13.943 19.254 1.00 54.50 90 GLN A N 1
ATOM 700 C CA . GLN A 1 90 ? -10.877 14.680 18.270 1.00 54.50 90 GLN A CA 1
ATOM 701 C C . GLN A 1 90 ? -10.366 14.543 16.824 1.00 54.50 90 GLN A C 1
ATOM 703 O O . GLN A 1 90 ? -11.075 14.900 15.886 1.00 54.50 90 GLN A O 1
ATOM 708 N N . ARG A 1 91 ? -9.138 14.043 16.635 1.00 50.69 91 ARG A N 1
ATOM 709 C CA . ARG A 1 91 ? -8.488 13.837 15.333 1.00 50.69 91 ARG A CA 1
ATOM 710 C C . ARG A 1 91 ? -7.879 12.442 15.275 1.00 50.69 91 ARG A C 1
ATOM 712 O O . ARG A 1 91 ? -7.347 11.965 16.277 1.00 50.69 91 ARG A O 1
ATOM 719 N N . GLY A 1 92 ? -7.988 11.781 14.126 1.00 65.44 92 GLY A N 1
ATOM 720 C CA . GLY A 1 92 ? -7.520 10.407 13.954 1.00 65.44 92 GLY A CA 1
ATOM 721 C C . GLY A 1 92 ? -8.417 9.540 13.075 1.00 65.44 92 GLY A C 1
ATOM 722 O O . GLY A 1 92 ? -9.479 9.951 12.606 1.00 65.44 92 GLY A O 1
ATOM 723 N N . LYS A 1 93 ? -7.972 8.302 12.856 1.00 72.94 93 LYS A N 1
ATOM 724 C CA . LYS A 1 93 ? -8.689 7.293 12.065 1.00 72.94 93 LYS A CA 1
ATOM 725 C C . LYS A 1 93 ? -9.450 6.364 13.007 1.00 72.94 93 LYS A C 1
ATOM 727 O O . LYS A 1 93 ? -8.869 5.802 13.937 1.00 72.94 93 LYS A O 1
ATOM 732 N N . VAL A 1 94 ? -10.743 6.182 12.749 1.00 76.00 94 VAL A N 1
ATOM 733 C CA . VAL A 1 94 ? -11.608 5.303 13.544 1.00 76.00 94 VAL A CA 1
ATOM 734 C C . VAL A 1 94 ? -11.749 3.958 12.844 1.00 76.00 94 VAL A C 1
ATOM 736 O O . VAL A 1 94 ? -12.105 3.886 11.671 1.00 76.00 94 VAL A O 1
ATOM 739 N N . TYR A 1 95 ? -11.493 2.871 13.568 1.00 77.62 95 TYR A N 1
ATOM 740 C CA . TYR A 1 95 ? -11.687 1.514 13.065 1.00 77.62 95 TYR A CA 1
ATOM 741 C C . TYR A 1 95 ? -12.710 0.782 13.923 1.00 77.62 95 TYR A C 1
ATOM 743 O O . TYR A 1 95 ? -12.565 0.687 15.139 1.00 77.62 95 TYR A O 1
ATOM 751 N N . ARG A 1 96 ? -13.753 0.251 13.279 1.00 79.19 96 ARG A N 1
ATOM 752 C CA .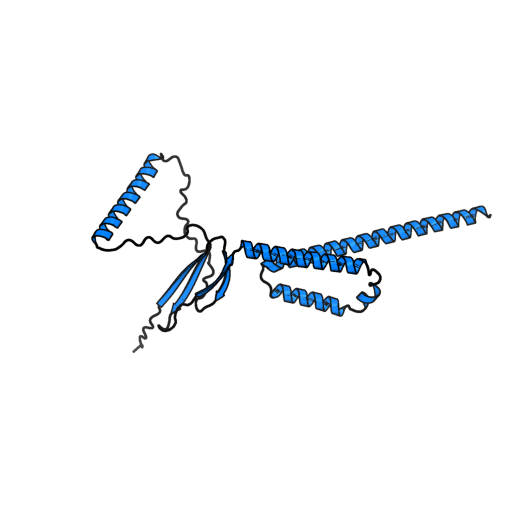 ARG A 1 96 ? -14.824 -0.495 13.948 1.00 79.19 96 ARG A CA 1
ATOM 753 C C . ARG A 1 96 ? -14.691 -1.986 13.668 1.00 79.19 96 ARG A C 1
ATOM 755 O O . ARG A 1 96 ? -14.551 -2.404 12.515 1.00 79.19 96 ARG A O 1
ATOM 762 N N . PHE A 1 97 ? -14.779 -2.786 14.718 1.00 80.06 97 PHE A N 1
ATOM 763 C CA . PHE A 1 97 ? -14.761 -4.241 14.662 1.00 80.06 97 PHE A CA 1
ATOM 764 C C . PHE A 1 97 ? -16.030 -4.768 15.310 1.00 80.06 97 PHE A C 1
ATOM 766 O O . PHE A 1 97 ? -16.425 -4.290 16.368 1.00 80.06 97 PHE A O 1
ATOM 773 N N . SER A 1 98 ? -16.651 -5.767 14.693 1.00 78.19 98 SER A N 1
ATOM 774 C CA . SER A 1 98 ? -17.810 -6.442 15.277 1.00 78.19 98 SER A CA 1
ATOM 775 C C . SER A 1 98 ? -17.621 -7.944 15.228 1.00 78.19 98 SER A C 1
ATOM 777 O O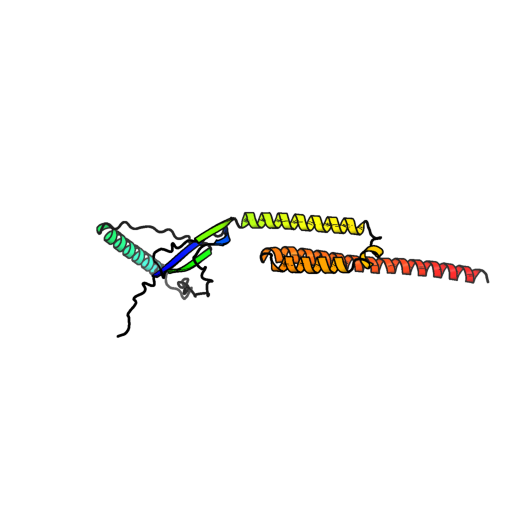 . SER A 1 98 ? -17.180 -8.485 14.203 1.00 78.19 98 SER A O 1
ATOM 779 N N . LYS A 1 99 ? -18.008 -8.625 16.301 1.00 78.50 99 LYS A N 1
ATOM 780 C CA . LYS A 1 99 ? -18.086 -10.083 16.343 1.00 78.50 99 LYS A CA 1
ATOM 781 C C . LYS A 1 99 ? -19.409 -10.502 16.974 1.00 78.50 99 LYS A C 1
ATOM 783 O O . LYS A 1 99 ? -19.786 -10.005 18.031 1.00 78.50 99 LYS A O 1
ATOM 788 N N . LEU A 1 100 ? -20.106 -11.407 16.293 1.00 76.56 100 LEU A N 1
ATOM 789 C CA . LEU A 1 100 ? -21.270 -12.088 16.843 1.00 76.56 100 LEU A CA 1
ATOM 790 C C . LEU A 1 100 ? -20.765 -13.242 17.710 1.00 76.56 100 LEU A C 1
ATOM 792 O O . LEU A 1 100 ? -20.029 -14.100 17.219 1.00 76.56 100 LEU A O 1
ATOM 796 N N . MET A 1 101 ? -21.120 -13.232 18.985 1.00 72.62 101 MET A N 1
ATOM 797 C CA . MET A 1 101 ? -20.791 -14.280 19.937 1.00 72.62 101 MET A CA 1
ATOM 798 C C . MET A 1 101 ? -21.988 -15.223 20.022 1.00 72.62 101 MET A C 1
ATOM 800 O O . MET A 1 101 ? -23.095 -14.809 20.363 1.00 72.62 101 MET A O 1
ATOM 804 N N . VAL A 1 102 ? -21.756 -16.482 19.663 1.00 70.25 102 VAL A N 1
ATOM 805 C CA . VAL A 1 102 ? -22.752 -17.564 19.754 1.00 70.25 102 VAL A CA 1
ATOM 806 C C . VAL A 1 102 ? -22.442 -18.489 20.943 1.00 70.25 102 VAL A C 1
ATOM 808 O O . VAL A 1 102 ? -23.315 -19.206 21.412 1.00 70.25 102 VAL A O 1
ATOM 811 N N . THR A 1 103 ? -21.213 -18.438 21.465 1.00 66.12 103 THR A N 1
ATOM 812 C CA . THR A 1 103 ? -20.747 -19.165 22.653 1.00 66.12 103 THR A CA 1
ATOM 813 C C . THR A 1 103 ? -19.948 -18.232 23.562 1.00 66.12 103 THR A C 1
ATOM 815 O O . THR A 1 103 ? -19.172 -17.407 23.072 1.00 66.12 103 THR A O 1
ATOM 818 N N . GLU A 1 104 ? -20.127 -18.365 24.879 1.00 63.53 104 GLU A N 1
ATOM 819 C CA . GLU A 1 104 ? -19.513 -17.494 25.899 1.00 63.53 104 GLU A CA 1
ATOM 820 C C . GLU A 1 104 ? -17.976 -17.610 25.955 1.00 63.53 104 GLU A C 1
ATOM 822 O O . GLU A 1 104 ? -17.288 -16.660 26.326 1.00 63.53 104 GLU A O 1
ATOM 827 N N . ASP A 1 105 ? -17.413 -18.727 25.487 1.00 64.44 105 ASP A N 1
ATOM 828 C CA . ASP A 1 105 ? -15.979 -19.023 25.620 1.00 64.44 105 ASP A CA 1
ATOM 829 C C . ASP A 1 105 ? -15.086 -18.281 24.610 1.00 64.44 105 ASP A C 1
ATOM 831 O O . ASP A 1 105 ? -13.855 -18.255 24.733 1.00 64.44 105 ASP A O 1
ATOM 835 N N . GLN A 1 106 ? -15.669 -17.670 23.575 1.00 67.06 106 GLN A N 1
ATOM 836 C CA . GLN A 1 106 ? -14.889 -17.001 22.538 1.00 67.06 106 GLN A CA 1
ATOM 837 C C . GLN A 1 106 ? -14.523 -15.573 22.936 1.00 67.06 106 GLN A C 1
ATOM 839 O O . GLN A 1 106 ? -15.285 -14.639 22.713 1.00 67.06 106 GLN A O 1
ATOM 844 N N . ARG A 1 107 ? -13.296 -15.359 23.417 1.00 74.50 107 ARG A N 1
ATOM 845 C CA . ARG A 1 107 ? -12.807 -14.008 23.737 1.00 74.50 107 ARG A CA 1
ATOM 846 C C . ARG A 1 107 ? -12.672 -13.137 22.470 1.00 74.50 107 ARG A C 1
ATOM 848 O O . ARG A 1 107 ? -12.086 -13.589 21.476 1.00 74.50 107 ARG A O 1
ATOM 855 N N . PRO A 1 108 ? -13.188 -11.893 22.470 1.00 77.44 108 PRO A N 1
ATOM 856 C CA . PRO A 1 108 ? -13.005 -10.973 21.355 1.00 77.44 108 PRO A CA 1
ATOM 857 C C . PRO A 1 108 ? -11.562 -10.459 21.388 1.00 77.44 108 PRO A C 1
ATOM 859 O O . PRO A 1 108 ? -11.156 -9.786 22.330 1.00 77.44 108 PRO A O 1
ATOM 862 N N . LEU A 1 109 ? -10.773 -10.818 20.374 1.00 78.38 109 LEU A N 1
ATOM 863 C CA . LEU A 1 109 ? -9.362 -10.445 20.282 1.00 78.38 109 LEU A CA 1
ATOM 864 C C . LEU A 1 109 ? -9.112 -9.696 18.975 1.00 78.38 109 LEU A C 1
ATOM 866 O O . LEU A 1 109 ? -9.425 -10.213 17.897 1.00 78.38 109 LEU A O 1
ATOM 870 N N . VAL A 1 110 ? -8.516 -8.510 19.090 1.00 80.38 110 VAL A N 1
ATOM 871 C CA . VAL A 1 110 ? -7.986 -7.726 17.972 1.00 80.38 110 VAL A CA 1
ATOM 872 C C . VAL A 1 110 ? -6.512 -7.483 18.244 1.00 80.38 110 VAL A C 1
ATOM 874 O O . VAL A 1 110 ? -6.157 -6.873 19.249 1.00 80.38 110 VAL A O 1
ATOM 877 N N . GLN A 1 111 ? -5.658 -7.978 17.356 1.00 81.69 111 GLN A N 1
ATOM 878 C CA . GLN A 1 111 ? -4.234 -7.676 17.355 1.00 81.69 111 GLN A CA 1
ATOM 879 C C . GLN A 1 111 ? -3.960 -6.648 16.264 1.00 81.69 111 GLN A C 1
ATOM 881 O O . GLN A 1 111 ? -4.383 -6.803 15.113 1.00 81.69 111 GLN A O 1
ATOM 886 N N . THR A 1 112 ? -3.260 -5.583 16.635 1.00 78.25 112 THR A N 1
ATOM 887 C CA . THR A 1 112 ? -2.908 -4.503 15.724 1.00 78.25 112 THR A CA 1
ATOM 888 C C . THR A 1 112 ? -1.403 -4.296 15.723 1.00 78.25 112 THR A C 1
ATOM 890 O O . THR A 1 112 ? -0.757 -4.277 16.767 1.00 78.25 112 THR A O 1
ATOM 893 N N . ILE A 1 113 ? -0.841 -4.142 14.527 1.00 81.81 113 ILE A N 1
ATOM 894 C CA . ILE A 1 113 ? 0.536 -3.684 14.350 1.00 81.81 113 ILE A CA 1
ATOM 895 C C . ILE A 1 113 ? 0.446 -2.302 13.717 1.00 81.81 113 ILE A C 1
ATOM 897 O O . ILE A 1 113 ? -0.081 -2.156 12.608 1.00 81.81 113 ILE A O 1
ATOM 901 N N . TYR A 1 114 ? 0.924 -1.297 14.442 1.00 83.19 114 TYR A N 1
ATOM 902 C CA . TYR A 1 114 ? 0.963 0.088 13.995 1.00 83.19 114 TYR A CA 1
ATOM 903 C C . TYR A 1 114 ? 2.398 0.496 13.666 1.00 83.19 114 TYR A C 1
ATOM 905 O O . TYR A 1 114 ? 3.354 0.024 14.281 1.00 83.19 114 TYR A O 1
ATOM 913 N N . ILE A 1 115 ? 2.543 1.373 12.681 1.00 82.75 115 ILE A N 1
ATOM 914 C CA . ILE A 1 115 ? 3.811 2.014 12.346 1.00 82.75 115 ILE A CA 1
ATOM 915 C C . ILE A 1 115 ? 3.571 3.505 12.173 1.00 82.75 115 ILE A C 1
ATOM 917 O O . ILE A 1 115 ? 2.499 3.918 11.733 1.00 82.75 115 ILE A O 1
ATOM 921 N N . ASN A 1 116 ? 4.565 4.308 12.533 1.00 82.94 116 ASN A N 1
ATOM 922 C CA . ASN A 1 116 ? 4.529 5.730 12.244 1.00 82.94 116 ASN A CA 1
ATOM 923 C C . ASN A 1 116 ? 4.572 5.925 10.713 1.00 82.94 116 ASN A C 1
ATOM 925 O O . ASN A 1 116 ? 5.434 5.363 10.022 1.00 82.94 116 ASN A O 1
ATOM 929 N N . SER A 1 117 ? 3.610 6.678 10.186 1.00 76.56 117 SER A N 1
ATOM 930 C CA . SER A 1 117 ? 3.413 6.895 8.752 1.00 76.56 117 SER A CA 1
ATOM 931 C C . SER A 1 117 ? 4.573 7.677 8.121 1.00 76.56 117 SER A C 1
ATOM 933 O O . SER A 1 117 ? 4.937 7.422 6.967 1.00 76.56 117 SER A O 1
ATOM 935 N N . GLU A 1 118 ? 5.232 8.548 8.887 1.00 79.56 118 GLU A N 1
ATOM 936 C CA . GLU A 1 118 ? 6.419 9.291 8.458 1.00 79.56 118 GLU A CA 1
ATOM 937 C C . GLU A 1 118 ? 7.617 8.356 8.274 1.00 79.56 118 GLU A C 1
ATOM 939 O O . GLU A 1 118 ? 8.298 8.400 7.246 1.00 79.56 118 GLU A O 1
ATOM 944 N N . ILE A 1 119 ? 7.831 7.432 9.220 1.00 78.88 119 ILE A N 1
ATOM 945 C CA . ILE A 1 119 ? 8.914 6.436 9.145 1.00 78.88 119 ILE A CA 1
ATOM 946 C C . ILE A 1 119 ? 8.712 5.530 7.930 1.00 78.88 119 ILE A C 1
ATOM 948 O O . ILE A 1 119 ? 9.654 5.269 7.176 1.00 78.88 119 ILE A O 1
ATOM 952 N N . TYR A 1 120 ? 7.477 5.080 7.707 1.00 77.12 120 TYR A N 1
ATOM 953 C CA . TYR A 1 120 ? 7.138 4.264 6.544 1.00 77.12 120 TYR A CA 1
ATOM 954 C C . TYR A 1 120 ? 7.387 5.012 5.224 1.00 77.12 120 TYR A C 1
ATOM 956 O O . TYR A 1 120 ? 7.931 4.441 4.272 1.00 77.12 120 TYR A O 1
ATOM 964 N N . SER A 1 121 ? 7.055 6.304 5.176 1.00 73.94 121 SER A N 1
ATOM 965 C CA . SER A 1 121 ? 7.293 7.161 4.010 1.00 73.94 121 SER A CA 1
ATOM 966 C C . SER A 1 121 ? 8.787 7.346 3.729 1.00 73.94 121 SER A C 1
ATOM 968 O O . SER A 1 121 ? 9.221 7.176 2.587 1.00 73.94 121 SER A O 1
ATOM 970 N N . CYS A 1 122 ? 9.595 7.595 4.762 1.00 77.31 122 CYS A N 1
ATOM 971 C CA . CYS A 1 122 ? 11.053 7.688 4.649 1.00 77.31 122 CYS A CA 1
ATOM 972 C C . CYS A 1 122 ? 11.682 6.376 4.164 1.00 77.31 122 CYS A C 1
ATOM 974 O O . CYS A 1 122 ? 12.509 6.387 3.250 1.00 77.31 122 CYS A O 1
ATOM 976 N N . PHE A 1 123 ? 11.269 5.235 4.721 1.00 79.06 123 PHE A N 1
ATOM 977 C CA . PHE A 1 123 ? 11.770 3.929 4.294 1.00 79.06 123 PHE A CA 1
ATOM 978 C C . PHE A 1 123 ? 11.451 3.654 2.819 1.00 79.06 123 PHE A C 1
ATOM 980 O O . PHE A 1 123 ? 12.338 3.271 2.053 1.00 79.06 123 PHE A O 1
ATOM 987 N N . ASN A 1 124 ? 10.213 3.918 2.389 1.00 76.81 124 ASN A N 1
ATOM 988 C CA . ASN A 1 124 ? 9.827 3.768 0.986 1.00 76.81 124 ASN A CA 1
ATOM 989 C C . ASN A 1 124 ? 10.629 4.688 0.062 1.00 76.81 124 ASN A C 1
ATOM 991 O O . ASN A 1 124 ? 11.009 4.265 -1.029 1.00 76.81 124 ASN A O 1
ATOM 995 N N . LEU A 1 125 ? 10.926 5.917 0.493 1.00 79.00 125 LEU A N 1
ATOM 996 C CA . LEU A 1 125 ? 11.755 6.846 -0.270 1.00 79.00 125 LEU A CA 1
ATOM 997 C C . LEU A 1 125 ? 13.189 6.324 -0.428 1.00 79.00 125 LEU A C 1
ATOM 999 O O . LEU A 1 125 ? 13.732 6.372 -1.530 1.00 79.00 125 LEU A O 1
ATOM 1003 N N . ILE A 1 126 ? 13.780 5.764 0.630 1.00 83.12 126 ILE A N 1
ATOM 1004 C CA . ILE A 1 126 ? 15.119 5.154 0.579 1.00 83.12 126 ILE A CA 1
ATOM 1005 C C . ILE A 1 126 ? 15.132 3.958 -0.378 1.00 83.12 126 ILE A C 1
ATOM 1007 O O . ILE A 1 126 ? 16.010 3.867 -1.240 1.00 83.12 126 ILE A O 1
ATOM 1011 N N . VAL A 1 127 ? 14.146 3.061 -0.270 1.00 82.38 127 VAL A N 1
ATOM 1012 C CA . VAL A 1 127 ? 14.015 1.900 -1.166 1.00 82.38 127 VAL A CA 1
ATOM 1013 C C . VAL A 1 127 ? 13.836 2.355 -2.615 1.00 82.38 127 VAL A C 1
ATOM 1015 O O . VAL A 1 127 ? 14.499 1.833 -3.512 1.00 82.38 127 VAL A O 1
ATOM 1018 N N . PHE A 1 128 ? 12.998 3.366 -2.852 1.00 80.50 128 PHE A N 1
ATOM 1019 C CA . PHE A 1 128 ? 12.800 3.952 -4.173 1.00 80.50 128 PHE A CA 1
ATOM 1020 C C . PHE A 1 128 ? 14.103 4.519 -4.745 1.00 80.50 128 PHE A C 1
ATOM 1022 O O . PHE A 1 128 ? 14.461 4.208 -5.883 1.00 80.50 128 PHE A O 1
ATOM 1029 N N . LEU A 1 129 ? 14.852 5.290 -3.951 1.00 81.75 129 LEU A N 1
ATOM 1030 C CA . LEU A 1 129 ? 16.138 5.851 -4.362 1.00 81.75 129 LEU A CA 1
ATOM 1031 C C . LEU A 1 129 ? 17.149 4.745 -4.692 1.00 81.75 129 LEU A C 1
ATOM 1033 O O . LEU A 1 129 ? 17.852 4.832 -5.697 1.00 81.75 129 LEU A O 1
ATOM 1037 N N . ALA A 1 130 ? 17.194 3.679 -3.889 1.00 80.31 130 ALA A N 1
ATOM 1038 C CA . ALA A 1 130 ? 18.076 2.538 -4.113 1.00 80.31 130 ALA A CA 1
ATOM 1039 C C . ALA A 1 130 ? 17.750 1.808 -5.427 1.00 80.31 130 ALA A C 1
ATOM 1041 O O . ALA A 1 130 ? 18.660 1.505 -6.206 1.00 80.31 130 ALA A O 1
ATOM 1042 N N . VAL A 1 131 ? 16.464 1.580 -5.714 1.00 80.75 131 VAL A N 1
ATOM 1043 C CA . VAL A 1 131 ? 16.007 0.984 -6.981 1.00 80.75 131 VAL A CA 1
ATOM 1044 C C . VAL A 1 131 ? 16.321 1.903 -8.161 1.00 80.75 131 VAL A C 1
ATOM 1046 O O . VAL A 1 131 ? 16.825 1.429 -9.180 1.00 80.75 131 VAL A O 1
ATOM 1049 N N . LEU A 1 132 ? 16.093 3.211 -8.024 1.00 78.38 132 LEU A N 1
ATOM 1050 C CA . LEU A 1 132 ? 16.402 4.205 -9.054 1.00 78.38 132 LEU A CA 1
ATOM 1051 C C . LEU A 1 132 ? 17.906 4.227 -9.372 1.00 78.38 132 LEU A C 1
ATOM 1053 O O . LEU A 1 132 ? 18.298 4.123 -10.535 1.00 78.38 132 LEU A O 1
ATOM 1057 N N . ILE A 1 133 ? 18.758 4.297 -8.345 1.00 83.31 133 ILE A N 1
ATOM 1058 C CA . ILE A 1 133 ? 20.221 4.268 -8.486 1.00 83.31 133 ILE A CA 1
ATOM 1059 C C . ILE A 1 133 ? 20.674 2.936 -9.099 1.00 83.31 133 ILE A C 1
ATOM 1061 O O . ILE A 1 133 ? 21.533 2.926 -9.986 1.00 83.31 133 ILE A O 1
ATOM 1065 N N . GLY A 1 134 ? 20.085 1.816 -8.672 1.00 80.44 134 GLY A N 1
ATOM 1066 C CA . GLY A 1 134 ? 20.328 0.493 -9.245 1.00 80.44 134 GLY A CA 1
ATOM 1067 C C . GLY A 1 134 ? 19.982 0.436 -10.734 1.00 80.44 134 GLY A C 1
ATOM 1068 O O . GLY A 1 134 ? 20.816 0.028 -11.544 1.00 80.44 134 GLY A O 1
ATOM 1069 N N . GLY A 1 135 ? 18.802 0.930 -11.112 1.00 76.50 135 GLY A N 1
ATOM 1070 C CA . GLY A 1 135 ? 18.356 1.033 -12.501 1.00 76.50 135 GLY A CA 1
ATOM 1071 C C . GLY A 1 135 ? 19.290 1.897 -13.347 1.00 76.50 135 GLY A C 1
ATOM 1072 O O . GLY A 1 135 ? 19.735 1.466 -14.411 1.00 76.50 135 GLY A O 1
ATOM 1073 N N . LEU A 1 136 ? 19.683 3.072 -12.847 1.00 75.75 136 LEU A N 1
ATOM 1074 C CA . LEU A 1 136 ? 20.631 3.961 -13.527 1.00 75.75 136 LEU A CA 1
ATOM 1075 C C . LEU A 1 136 ? 22.015 3.319 -13.702 1.00 75.75 136 LEU A C 1
ATOM 1077 O O . LEU A 1 136 ? 22.637 3.481 -14.756 1.00 75.75 136 LEU A O 1
ATOM 1081 N N . ARG A 1 137 ? 22.499 2.560 -12.709 1.00 81.00 137 ARG A N 1
ATOM 1082 C CA . ARG A 1 137 ? 23.751 1.792 -12.825 1.00 81.00 137 ARG A CA 1
ATOM 1083 C C . ARG A 1 137 ? 23.650 0.698 -13.881 1.00 81.00 137 ARG A C 1
ATOM 1085 O O . ARG A 1 137 ? 24.579 0.554 -14.673 1.00 81.00 137 ARG A O 1
ATOM 1092 N N . VAL A 1 138 ? 22.542 -0.042 -13.926 1.00 76.75 138 VAL A N 1
ATOM 1093 C CA . VAL A 1 138 ? 22.302 -1.082 -14.939 1.00 76.75 138 VAL A CA 1
ATOM 1094 C C . VAL A 1 138 ? 22.249 -0.472 -16.336 1.00 76.75 138 VAL A C 1
ATOM 1096 O O . VAL A 1 138 ? 22.916 -0.981 -17.235 1.00 76.75 138 VAL A O 1
ATOM 1099 N N . VAL A 1 139 ? 21.547 0.653 -16.507 1.00 69.56 139 VAL A N 1
ATOM 1100 C CA . VAL A 1 139 ? 21.507 1.383 -17.781 1.00 69.56 139 VAL A CA 1
ATOM 1101 C C . VAL A 1 139 ? 22.907 1.833 -18.177 1.00 69.56 139 VAL A C 1
ATOM 1103 O O . VAL A 1 139 ? 23.329 1.481 -19.268 1.00 69.56 139 VAL A O 1
ATOM 1106 N N . LYS A 1 140 ? 23.668 2.504 -17.297 1.00 74.69 140 LYS A N 1
ATOM 1107 C CA . LYS A 1 140 ? 25.062 2.907 -17.585 1.00 74.69 140 LYS A CA 1
ATOM 1108 C C . LYS A 1 140 ? 25.946 1.725 -17.983 1.00 74.69 140 LYS A C 1
ATOM 1110 O O . LYS A 1 140 ? 26.730 1.839 -18.924 1.00 74.69 140 LYS A O 1
ATOM 1115 N N . ARG A 1 141 ? 25.813 0.590 -17.290 1.00 71.81 141 ARG A N 1
ATOM 1116 C CA . ARG A 1 141 ? 26.560 -0.633 -17.609 1.00 71.81 141 ARG A CA 1
ATOM 1117 C C . ARG A 1 141 ? 26.156 -1.177 -18.981 1.00 71.81 141 ARG A C 1
ATOM 1119 O O . ARG A 1 141 ? 27.025 -1.563 -19.748 1.00 71.81 141 ARG A O 1
ATOM 1126 N N . LEU A 1 142 ? 24.871 -1.137 -19.329 1.00 58.41 142 LEU A N 1
ATOM 1127 C CA . LEU A 1 142 ? 24.366 -1.526 -20.650 1.00 58.41 142 LEU A CA 1
ATOM 1128 C C . LEU A 1 142 ? 24.817 -0.566 -21.762 1.00 58.41 142 LEU A C 1
ATOM 1130 O O . LEU A 1 142 ? 25.161 -1.034 -22.845 1.00 58.41 142 LEU A O 1
ATOM 1134 N N . THR A 1 143 ? 24.887 0.748 -21.514 1.00 59.69 143 THR A N 1
ATOM 1135 C CA . THR A 1 143 ? 25.398 1.725 -22.49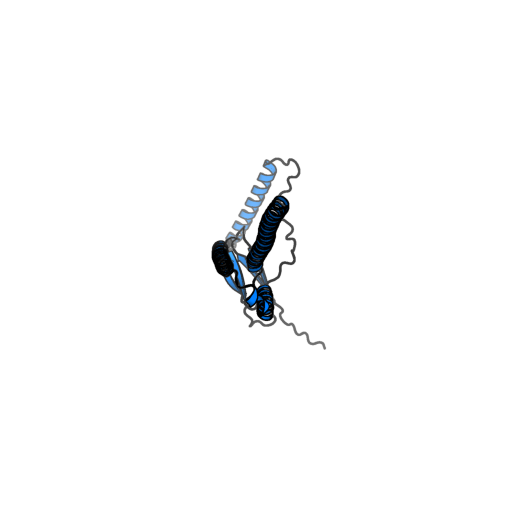5 1.00 59.69 143 THR A CA 1
ATOM 1136 C C . THR A 1 143 ? 26.889 1.556 -22.779 1.00 59.69 143 THR A C 1
ATOM 1138 O O . THR A 1 143 ? 27.340 1.920 -23.861 1.00 59.69 143 THR A O 1
ATOM 1141 N N . MET A 1 144 ? 27.656 1.006 -21.833 1.00 57.81 144 MET A N 1
ATOM 1142 C CA . MET A 1 144 ? 29.074 0.687 -22.030 1.00 57.81 144 MET A CA 1
ATOM 1143 C C . MET A 1 144 ? 29.269 -0.596 -22.852 1.00 57.81 144 MET A C 1
ATOM 1145 O O . MET A 1 144 ? 30.276 -0.749 -23.534 1.00 57.81 144 MET A O 1
ATOM 1149 N N . VAL A 1 145 ? 28.279 -1.491 -22.853 1.00 54.09 145 VAL A N 1
ATOM 1150 C CA . VAL A 1 145 ? 28.312 -2.767 -23.579 1.00 54.09 145 VAL A CA 1
ATOM 1151 C C . VAL A 1 145 ? 27.430 -2.699 -24.836 1.00 54.09 145 VAL A C 1
ATOM 1153 O O . VAL A 1 145 ? 26.727 -3.646 -25.178 1.00 54.09 145 VAL A O 1
ATOM 1156 N N . VAL A 1 146 ? 27.473 -1.589 -25.584 1.00 53.44 146 VAL A N 1
ATOM 1157 C CA . VAL A 1 146 ? 26.777 -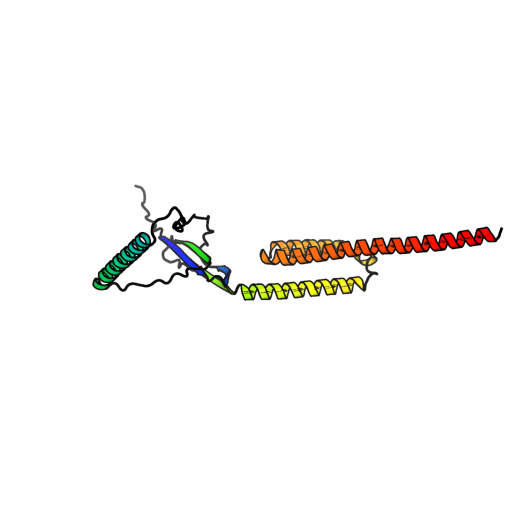1.401 -26.885 1.00 53.44 146 VAL A CA 1
ATOM 1158 C C . VAL A 1 146 ? 27.415 -2.250 -28.012 1.00 53.44 146 VAL A C 1
ATOM 1160 O O . VAL A 1 146 ? 27.558 -1.828 -29.148 1.00 53.44 146 VAL A O 1
ATOM 1163 N N . ASN A 1 147 ? 27.739 -3.507 -27.697 1.00 56.94 147 ASN A N 1
ATOM 1164 C CA . ASN A 1 147 ? 27.880 -4.625 -28.630 1.00 56.94 147 ASN A CA 1
ATOM 1165 C C . ASN A 1 147 ? 26.960 -5.821 -28.241 1.00 56.94 147 ASN A C 1
ATOM 1167 O O . ASN A 1 147 ? 27.116 -6.932 -28.731 1.00 56.94 147 ASN A O 1
ATOM 1171 N N . ILE A 1 148 ? 25.976 -5.607 -27.347 1.00 52.19 148 ILE A N 1
ATOM 1172 C CA . ILE A 1 148 ? 25.017 -6.613 -26.822 1.00 52.19 148 ILE A CA 1
ATOM 1173 C C . ILE A 1 148 ? 23.842 -6.934 -27.769 1.00 52.19 148 ILE A C 1
ATOM 1175 O O . ILE A 1 148 ? 23.063 -7.857 -27.504 1.00 52.19 148 ILE A O 1
ATOM 1179 N N . TRP A 1 149 ? 23.707 -6.215 -28.890 1.00 48.28 149 TRP A N 1
ATOM 1180 C CA . TRP A 1 149 ? 22.591 -6.379 -29.838 1.00 48.28 149 TRP A CA 1
ATOM 1181 C C . TRP A 1 149 ? 22.498 -7.819 -30.394 1.00 48.28 149 TRP A C 1
ATOM 1183 O O . TRP A 1 149 ? 21.393 -8.337 -30.575 1.00 48.28 149 TRP A O 1
ATOM 1193 N N . ASP A 1 150 ? 23.626 -8.521 -30.543 1.00 59.19 150 ASP A N 1
ATOM 1194 C CA . ASP A 1 150 ? 23.664 -9.923 -30.998 1.00 59.19 150 ASP A CA 1
ATOM 1195 C C . ASP A 1 150 ? 23.365 -10.958 -29.900 1.00 59.19 150 ASP A C 1
ATOM 1197 O O . ASP A 1 150 ? 23.024 -12.113 -30.184 1.00 59.19 150 ASP A O 1
ATOM 1201 N N . TRP A 1 151 ? 23.440 -10.553 -28.631 1.00 49.56 151 TRP A N 1
ATOM 1202 C CA . TRP A 1 151 ? 23.174 -11.416 -27.480 1.00 49.56 151 TRP A CA 1
ATOM 1203 C C . TRP A 1 151 ? 21.692 -11.393 -27.077 1.00 49.56 151 TRP A C 1
ATOM 1205 O O . TRP A 1 151 ? 21.088 -12.441 -26.831 1.00 49.56 151 TRP A O 1
ATOM 1215 N N . VAL A 1 152 ? 21.054 -10.218 -27.127 1.00 53.16 152 VAL A N 1
ATOM 1216 C CA . VAL A 1 152 ? 19.615 -10.039 -26.838 1.00 53.16 152 VAL A CA 1
ATOM 1217 C C . VAL A 1 152 ? 18.731 -10.768 -27.855 1.00 53.16 152 VAL A C 1
ATOM 1219 O O . VAL A 1 152 ? 17.693 -11.323 -27.488 1.00 53.16 152 VAL A O 1
ATOM 1222 N N . ARG A 1 153 ? 19.168 -10.873 -29.120 1.00 57.22 153 ARG A N 1
ATOM 1223 C CA . ARG A 1 153 ? 18.437 -11.611 -30.166 1.00 57.22 153 ARG A CA 1
ATOM 1224 C C . ARG A 1 153 ? 18.290 -13.111 -29.854 1.00 57.22 153 ARG A C 1
ATOM 1226 O O . ARG A 1 153 ? 17.316 -13.713 -30.302 1.00 57.22 153 ARG A O 1
ATOM 1233 N N . ARG A 1 154 ? 19.199 -13.697 -29.059 1.00 57.91 154 ARG A N 1
ATOM 1234 C CA . ARG A 1 154 ? 19.206 -15.127 -28.679 1.00 57.91 154 ARG A CA 1
ATOM 1235 C C . ARG A 1 154 ? 18.429 -15.460 -27.398 1.00 57.91 154 ARG A C 1
ATOM 1237 O O . ARG A 1 154 ? 18.107 -16.623 -27.183 1.00 57.91 154 ARG A O 1
ATOM 1244 N N . LYS A 1 155 ? 18.084 -14.481 -26.555 1.00 64.88 155 LYS A N 1
ATOM 1245 C CA . LYS A 1 155 ? 17.472 -14.712 -25.227 1.00 64.88 155 LYS A CA 1
ATOM 1246 C C . LYS A 1 155 ? 16.062 -14.110 -25.103 1.00 64.88 155 LYS A C 1
ATOM 1248 O O . LYS A 1 155 ? 15.715 -13.532 -24.076 1.00 64.88 155 LYS A O 1
ATOM 1253 N N . LYS A 1 156 ? 15.214 -14.276 -26.126 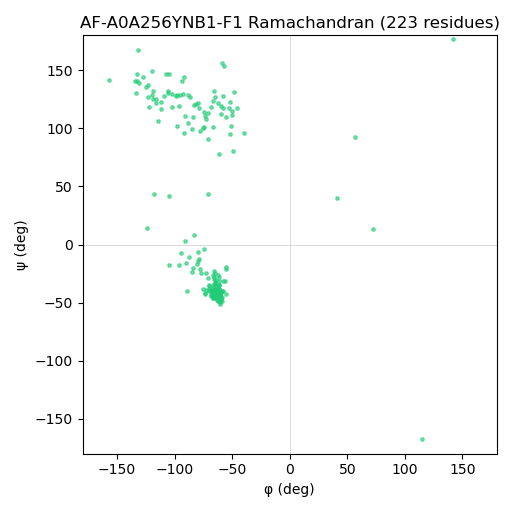1.00 63.28 156 LYS A N 1
ATOM 1254 C CA . LYS A 1 156 ? 13.808 -13.815 -26.097 1.00 63.28 156 LYS A CA 1
ATOM 1255 C C . LYS A 1 156 ? 13.005 -14.386 -24.913 1.00 63.28 156 LYS A C 1
ATOM 1257 O O . LYS A 1 156 ? 12.150 -13.685 -24.383 1.00 63.28 156 LYS A O 1
ATOM 1262 N N . SER A 1 157 ? 13.311 -15.603 -24.445 1.00 61.56 157 SER A N 1
ATOM 1263 C CA . SER A 1 157 ? 12.606 -16.210 -23.302 1.00 61.56 157 SER A CA 1
ATOM 1264 C C . SER A 1 157 ? 12.922 -15.549 -21.956 1.00 61.56 157 SER A C 1
ATOM 1266 O O . SER A 1 157 ? 12.048 -15.500 -21.098 1.00 61.56 157 SER A O 1
ATOM 1268 N N . LEU A 1 158 ? 14.118 -14.973 -21.772 1.00 67.06 158 LEU A N 1
ATOM 1269 C CA . LEU A 1 158 ? 14.468 -14.274 -20.527 1.00 67.06 158 LEU A CA 1
ATOM 1270 C C . LEU A 1 158 ? 13.697 -12.963 -20.375 1.00 67.06 158 LEU A C 1
ATOM 1272 O O . LEU A 1 158 ? 13.307 -12.612 -19.269 1.00 67.06 158 LEU A O 1
ATOM 1276 N N . ILE A 1 159 ? 13.440 -12.259 -21.479 1.00 70.75 159 ILE A N 1
ATOM 1277 C CA . ILE A 1 159 ? 12.649 -11.022 -21.454 1.00 70.75 159 ILE A CA 1
ATOM 1278 C C . ILE A 1 159 ? 11.206 -11.344 -21.056 1.00 70.75 159 ILE A C 1
ATOM 1280 O O . ILE A 1 159 ? 10.642 -10.671 -20.200 1.00 70.75 159 ILE A O 1
ATOM 1284 N N . ILE A 1 160 ? 10.638 -12.414 -21.616 1.00 71.00 160 ILE A N 1
ATOM 1285 C CA . ILE A 1 160 ? 9.291 -12.881 -21.269 1.00 71.00 160 ILE A CA 1
ATOM 1286 C C . ILE A 1 160 ? 9.232 -13.307 -19.793 1.00 71.00 160 ILE A C 1
ATOM 1288 O O . ILE A 1 160 ? 8.305 -12.914 -19.091 1.00 71.00 160 ILE A O 1
ATOM 1292 N N . LEU A 1 161 ? 10.251 -14.015 -19.287 1.00 72.25 161 LEU A N 1
ATOM 1293 C CA . LEU A 1 161 ? 10.349 -14.391 -17.872 1.00 72.25 161 LEU A CA 1
ATOM 1294 C C . LEU A 1 161 ? 10.394 -13.160 -16.951 1.00 72.25 161 LEU A C 1
ATOM 1296 O O . LEU A 1 161 ? 9.699 -13.134 -15.941 1.00 72.25 161 LEU A O 1
ATOM 1300 N N . ILE A 1 162 ? 11.162 -12.125 -17.307 1.00 79.25 162 ILE A N 1
ATOM 1301 C CA . ILE A 1 162 ? 11.255 -10.876 -16.533 1.00 79.25 162 ILE A CA 1
ATOM 1302 C C . ILE A 1 162 ? 9.913 -10.132 -16.526 1.00 79.25 162 ILE A C 1
ATOM 1304 O O . ILE A 1 162 ? 9.507 -9.622 -15.484 1.00 79.25 162 ILE A O 1
ATOM 1308 N N . VAL A 1 163 ? 9.203 -10.099 -17.657 1.00 75.31 163 VAL A N 1
ATOM 1309 C CA . VAL A 1 163 ? 7.874 -9.472 -17.754 1.00 75.31 163 VAL A CA 1
ATOM 1310 C C . VAL A 1 163 ? 6.846 -10.228 -16.909 1.00 75.31 163 VAL A C 1
ATOM 1312 O O . VAL A 1 163 ? 6.089 -9.598 -16.173 1.00 75.31 163 VAL A O 1
ATOM 1315 N N . ILE A 1 164 ? 6.851 -11.563 -16.949 1.00 74.50 164 ILE A N 1
ATOM 1316 C CA . ILE A 1 164 ? 5.967 -12.402 -16.124 1.00 74.50 164 ILE A CA 1
ATOM 1317 C C . ILE A 1 164 ? 6.293 -12.229 -14.637 1.00 74.50 164 ILE A C 1
ATOM 1319 O O . ILE A 1 164 ? 5.387 -12.060 -13.824 1.00 74.50 164 ILE A O 1
ATOM 1323 N N . LEU A 1 165 ? 7.577 -12.199 -14.275 1.00 73.81 165 LEU A N 1
ATOM 1324 C CA . LEU A 1 165 ? 8.010 -12.004 -12.893 1.00 73.81 165 LEU A CA 1
ATOM 1325 C C . LEU A 1 165 ? 7.598 -10.618 -12.373 1.00 73.81 165 LEU A C 1
ATOM 1327 O O . LEU A 1 165 ? 7.064 -10.513 -11.273 1.00 73.81 165 LEU A O 1
ATOM 1331 N N . ALA A 1 166 ? 7.749 -9.567 -13.185 1.00 71.62 166 ALA A N 1
ATOM 1332 C CA . ALA A 1 166 ? 7.271 -8.224 -12.859 1.00 71.62 166 ALA A CA 1
ATOM 1333 C C . ALA A 1 166 ? 5.738 -8.166 -12.703 1.00 71.62 166 ALA A C 1
ATOM 1335 O O . ALA A 1 166 ? 5.232 -7.436 -11.850 1.00 71.62 166 ALA A O 1
ATOM 1336 N N . PHE A 1 167 ? 4.998 -8.957 -13.487 1.00 68.25 167 PHE A N 1
ATOM 1337 C CA . PHE A 1 167 ? 3.540 -9.053 -13.400 1.00 68.25 167 PHE A CA 1
ATOM 1338 C C . PHE A 1 167 ? 3.074 -9.764 -12.121 1.00 68.25 167 PHE A C 1
ATOM 1340 O O . PHE A 1 167 ? 2.137 -9.304 -11.471 1.00 68.25 167 PHE A O 1
ATOM 1347 N N . ILE A 1 168 ? 3.765 -10.834 -11.714 1.00 67.75 168 ILE A N 1
ATOM 1348 C CA . ILE A 1 168 ? 3.499 -11.537 -10.450 1.00 67.75 168 ILE A CA 1
ATOM 1349 C C . ILE A 1 168 ? 3.794 -10.610 -9.265 1.00 67.75 168 ILE A C 1
ATOM 1351 O O . ILE A 1 168 ? 2.950 -10.472 -8.385 1.00 67.75 168 ILE A O 1
ATOM 1355 N N . ILE A 1 169 ? 4.935 -9.911 -9.286 1.00 63.34 169 ILE A N 1
ATOM 1356 C CA . ILE A 1 169 ? 5.342 -8.936 -8.257 1.00 63.34 169 ILE A CA 1
ATOM 1357 C C . ILE A 1 169 ? 4.302 -7.810 -8.109 1.00 63.34 169 ILE A C 1
ATOM 1359 O O . ILE A 1 169 ? 3.964 -7.418 -6.993 1.00 63.34 169 ILE A O 1
ATOM 1363 N N . ARG A 1 170 ? 3.731 -7.324 -9.220 1.00 60.97 170 ARG A N 1
ATOM 1364 C CA . ARG A 1 170 ? 2.656 -6.314 -9.216 1.00 60.97 170 ARG A CA 1
ATOM 1365 C C . ARG A 1 170 ? 1.385 -6.789 -8.502 1.00 60.97 170 ARG A C 1
ATOM 1367 O O . ARG A 1 170 ? 0.668 -5.965 -7.943 1.00 60.97 170 ARG A O 1
ATOM 1374 N N . TYR A 1 171 ? 1.086 -8.086 -8.543 1.00 59.94 171 TYR A N 1
ATOM 1375 C CA . TYR A 1 171 ? -0.150 -8.639 -7.986 1.00 59.94 171 TYR A CA 1
ATOM 1376 C C . TYR A 1 171 ? -0.053 -8.948 -6.486 1.00 59.94 171 TYR A C 1
ATOM 1378 O O . TYR A 1 171 ? -1.072 -8.978 -5.798 1.00 59.94 171 TYR A O 1
ATOM 1386 N N . THR A 1 172 ? 1.157 -9.167 -5.969 1.00 55.28 172 THR A N 1
ATOM 1387 C CA . THR A 1 172 ? 1.393 -9.501 -4.555 1.00 55.28 172 THR A CA 1
ATOM 1388 C C . THR A 1 172 ? 1.755 -8.308 -3.675 1.00 55.28 172 THR A C 1
ATOM 1390 O O . THR A 1 172 ? 1.634 -8.421 -2.456 1.00 55.28 172 THR A O 1
ATOM 1393 N N . LEU A 1 173 ? 2.182 -7.172 -4.235 1.00 54.56 173 LEU A N 1
ATOM 1394 C CA . LEU A 1 173 ? 2.637 -6.035 -3.430 1.00 54.56 173 LEU A CA 1
ATOM 1395 C C . LEU A 1 173 ? 1.519 -5.021 -3.101 1.00 54.56 173 LEU A C 1
ATOM 1397 O O . LEU A 1 173 ? 0.649 -4.760 -3.934 1.00 54.56 173 LEU A O 1
ATOM 1401 N N . PRO A 1 174 ? 1.540 -4.413 -1.894 1.00 58.44 174 PRO A N 1
ATOM 1402 C CA . PRO A 1 174 ? 0.563 -3.406 -1.471 1.00 58.44 174 PRO A CA 1
ATOM 1403 C C . PRO A 1 174 ? 0.506 -2.211 -2.430 1.00 58.44 174 PRO A C 1
ATOM 1405 O O . PRO A 1 174 ? 1.500 -1.874 -3.070 1.00 58.44 174 PRO A O 1
ATOM 1408 N N . SER A 1 175 ? -0.640 -1.520 -2.497 1.00 56.47 175 SER A N 1
ATOM 1409 C CA . SER A 1 175 ? -0.894 -0.459 -3.495 1.00 56.47 175 SER A CA 1
ATOM 1410 C C . SER A 1 175 ? 0.141 0.680 -3.523 1.00 56.47 175 SER A C 1
ATOM 1412 O O . SER A 1 175 ? 0.305 1.328 -4.554 1.00 56.47 175 SER A O 1
ATOM 1414 N N . THR A 1 176 ? 0.893 0.879 -2.441 1.00 56.41 176 THR A N 1
ATOM 1415 C CA . THR A 1 176 ? 1.988 1.853 -2.328 1.00 56.41 176 THR A CA 1
ATOM 1416 C C . THR A 1 176 ? 3.242 1.456 -3.113 1.00 56.41 176 THR A C 1
ATOM 1418 O O . THR A 1 176 ? 3.985 2.328 -3.549 1.00 56.41 176 THR A O 1
ATOM 1421 N N . PHE A 1 177 ? 3.462 0.166 -3.380 1.00 59.00 177 PHE A N 1
ATOM 1422 C CA . PHE A 1 177 ? 4.578 -0.313 -4.206 1.00 59.00 177 PHE A CA 1
ATOM 1423 C C . PHE A 1 177 ? 4.316 -0.137 -5.711 1.00 59.00 177 PHE A C 1
ATOM 1425 O O . PHE A 1 177 ? 5.251 -0.075 -6.513 1.00 59.00 177 PHE A O 1
ATOM 1432 N N . ASN A 1 178 ? 3.043 -0.010 -6.106 1.00 62.47 178 ASN A N 1
ATOM 1433 C CA . ASN A 1 178 ? 2.668 0.193 -7.504 1.00 62.47 178 ASN A CA 1
ATOM 1434 C C . ASN A 1 178 ? 3.170 1.532 -8.048 1.00 62.47 178 ASN A C 1
ATOM 1436 O O . ASN A 1 178 ? 3.553 1.587 -9.212 1.00 62.47 178 ASN A O 1
ATOM 1440 N N . SER A 1 179 ? 3.225 2.593 -7.240 1.00 61.09 179 SER A N 1
ATOM 1441 C CA . SER A 1 179 ? 3.711 3.902 -7.699 1.00 61.09 179 SER A CA 1
ATOM 1442 C C . SER A 1 179 ? 5.212 3.877 -8.010 1.00 61.09 179 SER A C 1
ATOM 1444 O O . SER A 1 179 ? 5.622 4.341 -9.074 1.00 61.09 179 SER A O 1
ATOM 1446 N N . ALA A 1 180 ? 6.021 3.254 -7.147 1.00 68.19 180 ALA A N 1
ATOM 1447 C CA . ALA A 1 180 ? 7.455 3.065 -7.368 1.00 68.19 180 ALA A CA 1
ATOM 1448 C C . ALA A 1 180 ? 7.735 2.208 -8.615 1.00 68.19 180 ALA A C 1
ATOM 1450 O O . ALA A 1 180 ? 8.608 2.535 -9.423 1.00 68.19 180 ALA A O 1
ATOM 1451 N N . LEU A 1 181 ? 6.955 1.143 -8.810 1.00 68.56 181 LEU A N 1
ATOM 1452 C CA . LEU A 1 181 ? 7.071 0.265 -9.973 1.00 68.56 181 LEU A CA 1
ATOM 1453 C C . LEU A 1 181 ? 6.638 0.971 -11.270 1.00 68.56 181 LEU A C 1
ATOM 1455 O O . LEU A 1 181 ? 7.308 0.839 -12.292 1.00 68.56 181 LEU A O 1
ATOM 1459 N N . ILE A 1 182 ? 5.574 1.779 -11.227 1.00 71.44 182 ILE A N 1
ATOM 1460 C CA . ILE A 1 182 ? 5.142 2.620 -12.354 1.00 71.44 182 ILE A CA 1
ATOM 1461 C C . ILE A 1 182 ? 6.231 3.636 -12.712 1.00 71.44 182 ILE A C 1
ATOM 1463 O O . ILE A 1 182 ? 6.577 3.760 -13.885 1.00 71.44 182 ILE A O 1
ATOM 1467 N N . ALA A 1 183 ? 6.821 4.312 -11.726 1.00 73.31 183 ALA A N 1
ATOM 1468 C CA . ALA A 1 183 ? 7.908 5.259 -11.957 1.00 73.31 183 ALA A CA 1
ATOM 1469 C C . ALA A 1 183 ? 9.142 4.583 -12.584 1.00 73.31 183 ALA A C 1
ATOM 1471 O O . ALA A 1 183 ? 9.722 5.120 -13.530 1.00 73.31 183 ALA A O 1
ATOM 1472 N N . ALA A 1 184 ? 9.503 3.377 -12.134 1.00 77.88 184 ALA A N 1
ATOM 1473 C CA . ALA A 1 184 ? 10.588 2.596 -12.732 1.00 77.88 184 ALA A CA 1
ATOM 1474 C C . ALA A 1 184 ? 10.288 2.186 -14.188 1.00 77.88 184 ALA A C 1
ATOM 1476 O O . ALA A 1 184 ? 11.169 2.268 -15.047 1.00 77.88 184 ALA A O 1
ATOM 1477 N N . ILE A 1 185 ? 9.043 1.797 -14.490 1.00 78.31 185 ILE A N 1
ATOM 1478 C CA . ILE A 1 185 ? 8.603 1.479 -15.859 1.00 78.31 185 ILE A CA 1
ATOM 1479 C C . ILE A 1 185 ? 8.650 2.725 -16.752 1.00 78.31 185 ILE A C 1
ATOM 1481 O O . ILE A 1 185 ? 9.145 2.645 -17.876 1.00 78.31 185 ILE A O 1
ATOM 1485 N N . ILE A 1 186 ? 8.186 3.878 -16.262 1.00 77.44 186 ILE A N 1
ATOM 1486 C CA . ILE A 1 186 ? 8.242 5.148 -17.000 1.00 77.44 186 ILE A CA 1
ATOM 1487 C C . ILE A 1 186 ? 9.698 5.528 -17.287 1.00 77.44 186 ILE A C 1
ATOM 1489 O O . ILE A 1 186 ? 10.028 5.857 -18.426 1.00 77.44 186 ILE A O 1
ATOM 1493 N N . ALA A 1 187 ? 10.590 5.419 -16.300 1.00 79.38 187 ALA A N 1
ATOM 1494 C CA . ALA A 1 187 ? 12.014 5.686 -16.490 1.00 79.38 187 ALA A CA 1
ATOM 1495 C C . ALA A 1 187 ? 12.642 4.754 -17.543 1.00 79.38 187 ALA A C 1
ATOM 1497 O O . ALA A 1 187 ? 13.411 5.209 -18.393 1.00 79.38 187 ALA A O 1
ATOM 1498 N N . LEU A 1 188 ? 12.275 3.466 -17.540 1.00 78.38 188 LEU A N 1
ATOM 1499 C CA . LEU A 1 188 ? 12.707 2.511 -18.563 1.00 78.38 188 LEU A CA 1
ATOM 1500 C C . LEU A 1 188 ? 12.174 2.864 -19.956 1.00 78.38 188 LEU A C 1
ATOM 1502 O O . LEU A 1 188 ? 12.935 2.801 -20.921 1.00 78.38 188 LEU A O 1
ATOM 1506 N N . LEU A 1 189 ? 10.906 3.268 -20.072 1.00 76.38 189 LEU A N 1
ATOM 1507 C CA . LEU A 1 189 ? 10.305 3.690 -21.341 1.00 76.38 189 LEU A CA 1
ATOM 1508 C C . LEU A 1 189 ? 10.970 4.954 -21.893 1.00 76.38 189 LEU A C 1
ATOM 1510 O O . LEU A 1 189 ? 11.321 4.987 -23.071 1.00 76.38 189 LEU A O 1
ATOM 1514 N N . ILE A 1 190 ? 11.211 5.962 -21.052 1.00 81.81 190 ILE A N 1
ATOM 1515 C CA . ILE A 1 190 ? 11.927 7.184 -21.448 1.00 81.81 190 ILE A CA 1
ATOM 1516 C C . ILE A 1 190 ? 13.348 6.835 -21.906 1.00 81.81 190 ILE A C 1
ATOM 1518 O O . ILE A 1 190 ? 13.787 7.292 -22.963 1.00 81.81 190 ILE A O 1
ATOM 1522 N N . GLY A 1 191 ? 14.050 5.972 -21.164 1.00 79.25 191 GLY A N 1
ATOM 1523 C CA . GLY A 1 191 ? 15.368 5.472 -21.558 1.00 79.25 191 GLY A CA 1
ATOM 1524 C C . GLY A 1 191 ? 15.342 4.738 -22.903 1.00 79.25 191 GLY A C 1
ATOM 1525 O O . GLY A 1 191 ? 16.228 4.933 -23.736 1.00 79.25 191 GLY A O 1
ATOM 1526 N N . PHE A 1 192 ? 14.300 3.947 -23.157 1.00 79.25 192 PHE A N 1
ATOM 1527 C CA . PHE A 1 192 ? 14.114 3.232 -24.416 1.00 79.25 192 PHE A CA 1
ATOM 1528 C C . PHE A 1 192 ? 13.868 4.181 -25.597 1.00 79.25 192 PHE A C 1
ATOM 1530 O O . PHE A 1 192 ? 14.526 4.060 -26.634 1.00 79.25 192 PHE A O 1
ATOM 1537 N N . VAL A 1 193 ? 12.988 5.171 -25.429 1.00 83.44 193 VAL A N 1
ATOM 1538 C CA . VAL A 1 193 ? 12.728 6.211 -26.439 1.00 83.44 193 VAL A CA 1
ATOM 1539 C C . VAL A 1 193 ? 14.003 7.000 -26.741 1.00 83.44 193 VAL A C 1
ATOM 1541 O O . VAL A 1 193 ? 14.341 7.205 -27.909 1.00 83.44 193 VAL A O 1
ATOM 1544 N N . TYR A 1 194 ? 14.763 7.371 -25.709 1.00 85.31 194 TYR A N 1
ATOM 1545 C CA . TYR A 1 194 ? 16.041 8.063 -25.872 1.00 85.31 194 TYR A CA 1
ATOM 1546 C C . TYR A 1 194 ? 17.051 7.238 -26.688 1.00 85.31 194 TYR A C 1
ATOM 1548 O O . TYR A 1 194 ? 17.736 7.778 -27.560 1.00 85.31 194 TYR A O 1
ATOM 1556 N N . LEU A 1 195 ? 17.122 5.921 -26.467 1.00 79.62 195 LEU A N 1
ATOM 1557 C CA . LEU A 1 195 ? 17.994 5.035 -27.246 1.00 79.62 195 LEU A CA 1
ATOM 1558 C C . LEU A 1 195 ? 17.581 4.948 -28.720 1.00 79.62 195 LEU A C 1
ATOM 1560 O O . LEU A 1 195 ? 18.451 4.977 -29.596 1.00 79.62 195 LEU A O 1
ATOM 1564 N N . ILE A 1 196 ? 16.277 4.882 -29.008 1.00 82.50 196 ILE A N 1
ATOM 1565 C CA . ILE A 1 196 ? 15.766 4.909 -30.388 1.00 82.50 196 ILE A CA 1
ATOM 1566 C C . ILE A 1 196 ? 16.144 6.230 -31.060 1.00 82.50 196 ILE A C 1
ATOM 1568 O O . ILE A 1 196 ? 16.706 6.221 -32.158 1.00 82.50 196 ILE A O 1
ATOM 1572 N N . TYR A 1 197 ? 15.906 7.353 -30.383 1.00 86.38 197 TYR A N 1
ATOM 1573 C CA . TYR A 1 197 ? 16.237 8.680 -30.897 1.00 86.38 197 TYR A CA 1
ATOM 1574 C C . TYR A 1 197 ? 17.738 8.820 -31.196 1.00 86.38 197 TYR A C 1
ATOM 1576 O O . TYR A 1 197 ? 18.145 9.258 -32.279 1.00 86.38 197 TYR A O 1
ATOM 1584 N N . LYS A 1 198 ? 18.590 8.360 -30.273 1.00 84.56 198 LYS A N 1
ATOM 1585 C CA . LYS A 1 198 ? 20.047 8.350 -30.458 1.00 84.56 198 LYS A CA 1
ATOM 1586 C C . LYS A 1 198 ? 20.476 7.485 -31.649 1.00 84.56 198 LYS A C 1
ATOM 1588 O O . LYS A 1 198 ? 21.391 7.855 -32.382 1.00 84.56 198 LYS A O 1
ATOM 1593 N N . LYS A 1 199 ? 19.821 6.344 -31.878 1.00 82.38 199 LYS A N 1
ATOM 1594 C CA . LYS A 1 199 ? 20.116 5.483 -33.033 1.00 82.38 199 LYS A CA 1
ATOM 1595 C C . LYS A 1 199 ? 19.754 6.159 -34.356 1.00 82.38 199 LYS A C 1
ATOM 1597 O O . LYS A 1 199 ? 20.558 6.129 -35.284 1.00 82.38 199 LYS A O 1
ATOM 1602 N N . ILE A 1 200 ? 18.572 6.768 -34.441 1.00 85.50 200 ILE A N 1
ATOM 1603 C CA . ILE A 1 200 ? 18.105 7.441 -35.663 1.00 85.50 200 ILE A CA 1
ATOM 1604 C C . ILE A 1 200 ? 19.040 8.602 -36.019 1.00 85.50 200 ILE A C 1
ATOM 1606 O O . ILE A 1 200 ? 19.553 8.654 -37.136 1.00 85.50 200 ILE A O 1
ATOM 1610 N N . SER A 1 201 ? 19.363 9.452 -35.042 1.00 83.06 201 SER A N 1
ATOM 1611 C CA . SER A 1 201 ? 20.314 10.559 -35.229 1.00 83.06 201 SER A CA 1
ATOM 1612 C C . SER A 1 201 ? 21.729 10.091 -35.605 1.00 83.06 201 SER A C 1
ATOM 1614 O O . SER A 1 201 ? 22.399 10.729 -36.419 1.00 83.06 201 SER A O 1
ATOM 1616 N N . GLY A 1 202 ? 22.188 8.951 -35.077 1.00 83.75 202 GLY A N 1
ATOM 1617 C CA . GLY A 1 202 ? 23.455 8.335 -35.485 1.00 83.75 202 GLY A CA 1
ATOM 1618 C C . GLY A 1 202 ? 23.455 7.867 -36.946 1.00 83.75 202 GLY A C 1
ATOM 1619 O O . GLY A 1 202 ? 24.420 8.106 -37.674 1.00 83.75 202 GLY A O 1
ATOM 1620 N N . MET A 1 203 ? 22.360 7.253 -37.407 1.00 84.62 203 MET A N 1
ATOM 1621 C CA . MET A 1 203 ? 22.228 6.822 -38.806 1.00 84.62 203 MET A CA 1
ATOM 1622 C C . MET A 1 203 ? 22.165 8.001 -39.782 1.00 84.62 203 MET A C 1
ATOM 1624 O O . MET A 1 203 ? 22.685 7.899 -40.893 1.00 84.62 203 MET A O 1
ATOM 1628 N N . GLU A 1 204 ? 21.554 9.120 -39.391 1.00 85.25 204 GLU A N 1
ATOM 1629 C CA . GLU A 1 204 ? 21.533 10.331 -40.218 1.00 85.25 204 GLU A CA 1
ATOM 1630 C C . GLU A 1 204 ? 22.927 10.926 -40.411 1.00 85.25 204 GLU A C 1
ATOM 1632 O O . GLU A 1 204 ? 23.270 11.314 -41.530 1.00 85.25 204 GLU A O 1
ATOM 1637 N N . LYS A 1 205 ? 23.759 10.937 -39.360 1.00 86.00 205 LYS A N 1
ATOM 1638 C CA . LYS A 1 205 ? 25.165 11.355 -39.473 1.00 86.00 205 LYS A CA 1
ATOM 1639 C C . LYS A 1 205 ? 25.940 10.450 -40.431 1.00 86.00 205 LYS A C 1
ATOM 1641 O O . LYS A 1 205 ? 26.543 10.953 -41.375 1.00 86.00 205 LYS A O 1
ATOM 1646 N N . ALA A 1 206 ? 25.816 9.130 -40.279 1.00 87.19 206 ALA A N 1
ATOM 1647 C CA . ALA A 1 206 ? 26.469 8.170 -41.173 1.00 87.19 206 ALA A CA 1
ATOM 1648 C C . ALA A 1 206 ? 25.995 8.296 -42.637 1.00 87.19 206 ALA A C 1
ATOM 1650 O O . ALA A 1 206 ? 26.781 8.134 -43.571 1.00 87.19 206 ALA A O 1
ATOM 1651 N N . ARG A 1 207 ? 24.712 8.620 -42.870 1.00 87.81 207 ARG A N 1
ATOM 1652 C CA . ARG A 1 207 ? 24.196 8.904 -44.222 1.00 87.81 207 ARG A CA 1
ATOM 1653 C C . ARG A 1 207 ? 24.750 10.206 -44.800 1.00 87.81 207 ARG A C 1
ATOM 1655 O O . ARG A 1 207 ? 25.046 10.237 -45.993 1.00 87.81 207 ARG A O 1
ATOM 1662 N N . LYS A 1 208 ? 24.886 11.264 -43.994 1.00 87.94 208 LYS A N 1
ATOM 1663 C CA . LYS A 1 208 ? 25.474 12.539 -44.441 1.00 87.94 208 LYS A CA 1
ATOM 1664 C C . LYS A 1 208 ? 26.945 12.379 -44.822 1.00 87.94 208 LYS A C 1
ATOM 1666 O O . LYS A 1 208 ? 27.339 12.883 -45.868 1.00 87.94 208 LYS A O 1
ATOM 1671 N N . GLU A 1 209 ? 27.720 11.632 -44.039 1.00 89.88 209 GLU A N 1
ATOM 1672 C CA . GLU A 1 209 ? 29.125 11.341 -44.355 1.00 89.88 209 GLU A CA 1
ATOM 1673 C C . GLU A 1 209 ? 29.268 10.568 -45.669 1.00 89.88 209 GLU A C 1
ATOM 1675 O O . GLU A 1 209 ? 30.056 10.976 -46.517 1.00 89.88 209 GLU A O 1
ATOM 1680 N N . ARG A 1 210 ? 28.443 9.532 -45.896 1.00 88.94 210 ARG A N 1
ATOM 1681 C CA . ARG A 1 210 ? 28.446 8.777 -47.165 1.00 88.94 210 ARG A CA 1
ATOM 1682 C C . ARG A 1 210 ? 28.079 9.631 -48.377 1.00 88.94 210 ARG A C 1
ATOM 1684 O O . ARG A 1 210 ? 28.704 9.495 -49.420 1.00 88.94 210 ARG A O 1
ATOM 1691 N N . ARG A 1 211 ? 27.085 10.520 -48.255 1.00 90.00 211 ARG A N 1
ATOM 1692 C CA . ARG A 1 211 ? 26.745 11.449 -49.347 1.00 90.00 211 ARG A CA 1
ATOM 1693 C C . ARG A 1 211 ? 27.886 12.427 -49.620 1.00 90.00 211 ARG A C 1
ATOM 1695 O O . ARG A 1 211 ? 28.162 12.704 -50.775 1.00 90.00 211 ARG A O 1
ATOM 1702 N N . SER A 1 212 ? 28.558 12.921 -48.580 1.00 88.81 212 SER A N 1
ATOM 1703 C CA . SER A 1 212 ? 29.707 13.822 -48.728 1.00 88.81 212 SER A CA 1
ATOM 1704 C C . SER A 1 212 ? 30.882 13.153 -49.453 1.00 88.81 212 SER A C 1
ATOM 1706 O O . SER A 1 212 ? 31.445 13.740 -50.378 1.00 88.81 212 SER A O 1
ATOM 1708 N N . THR A 1 213 ? 31.226 11.909 -49.096 1.00 91.31 213 THR A N 1
ATOM 1709 C CA . THR A 1 213 ? 32.293 11.163 -49.784 1.00 91.31 213 THR A CA 1
ATOM 1710 C C . THR A 1 213 ? 31.929 10.813 -51.224 1.00 91.31 213 THR A C 1
ATOM 1712 O O . THR A 1 213 ? 32.774 10.951 -52.105 1.00 91.31 213 THR A O 1
ATOM 1715 N N . GLU A 1 214 ? 30.678 10.439 -51.496 1.00 91.12 214 GLU A N 1
ATOM 1716 C CA . GLU A 1 214 ? 30.226 10.142 -52.861 1.00 91.12 214 GLU A CA 1
ATOM 1717 C C . GLU A 1 214 ? 30.257 11.384 -53.775 1.00 91.12 214 GLU A C 1
ATOM 1719 O O . GLU A 1 214 ? 30.663 11.286 -54.934 1.00 91.12 214 GLU A O 1
ATOM 1724 N N . SER A 1 215 ? 29.902 12.567 -53.254 1.00 90.62 215 SER A N 1
ATOM 1725 C CA . SER A 1 215 ? 30.006 13.839 -53.987 1.00 90.62 215 SER A CA 1
ATOM 1726 C C . SER A 1 215 ? 31.449 14.198 -54.352 1.00 90.62 215 SER A C 1
ATOM 1728 O O . SER A 1 215 ? 31.689 14.697 -55.449 1.00 90.62 215 SER A O 1
ATOM 1730 N N . ARG A 1 216 ? 32.415 13.940 -53.453 1.00 88.75 216 ARG A N 1
ATOM 1731 C CA . ARG A 1 216 ? 33.844 14.204 -53.715 1.00 88.75 216 ARG A CA 1
ATOM 1732 C C . ARG A 1 216 ? 34.389 13.291 -54.811 1.00 88.75 216 ARG A C 1
ATOM 1734 O O . ARG A 1 216 ? 35.011 13.789 -55.742 1.00 88.75 216 ARG A O 1
ATOM 1741 N N . LEU A 1 217 ? 34.070 11.997 -54.750 1.00 89.31 217 LEU A N 1
ATOM 1742 C CA . LEU A 1 217 ? 34.496 11.023 -55.761 1.00 89.31 217 LEU A CA 1
ATOM 1743 C C . LEU A 1 217 ? 33.932 11.344 -57.153 1.00 89.31 217 LEU A C 1
ATOM 1745 O O . LEU A 1 217 ? 34.647 11.251 -58.146 1.00 89.31 217 LEU A O 1
ATOM 1749 N N . LYS A 1 218 ? 32.665 11.771 -57.246 1.00 89.25 218 LYS A N 1
ATOM 1750 C CA . LYS A 1 218 ? 32.075 12.198 -58.528 1.00 89.25 218 LYS A CA 1
ATOM 1751 C C . LYS A 1 218 ? 32.747 13.456 -59.093 1.00 89.25 218 LYS A C 1
ATOM 1753 O O . LYS A 1 218 ? 32.909 13.551 -60.306 1.00 89.25 218 LYS A O 1
ATOM 1758 N N . GLY A 1 219 ? 33.163 14.394 -58.240 1.00 87.62 219 GLY A N 1
ATOM 1759 C CA . GLY A 1 219 ? 33.903 15.588 -58.662 1.00 87.62 219 GLY A CA 1
ATOM 1760 C C . GLY A 1 219 ? 35.272 15.270 -59.273 1.00 87.62 219 GLY A C 1
ATOM 1761 O O . GLY A 1 219 ? 35.608 15.824 -60.315 1.00 87.62 219 GLY A O 1
ATOM 1762 N N . GLU A 1 220 ? 36.028 14.345 -58.677 1.00 87.81 220 GLU A N 1
ATOM 1763 C CA . GLU A 1 220 ? 37.358 13.950 -59.175 1.00 87.81 220 GLU A CA 1
ATOM 1764 C C . GLU A 1 220 ? 37.290 13.271 -60.551 1.00 87.81 220 GLU A C 1
ATOM 1766 O O . GLU A 1 220 ? 38.014 13.665 -61.460 1.00 87.81 220 GLU A O 1
ATOM 1771 N N . VAL A 1 221 ? 36.348 12.344 -60.758 1.00 88.19 221 VAL A N 1
ATOM 1772 C CA . VAL A 1 221 ? 36.197 11.619 -62.040 1.00 88.19 221 VAL A CA 1
ATOM 1773 C C . VAL A 1 221 ? 35.800 12.538 -63.205 1.00 88.19 221 VAL A C 1
ATOM 1775 O O . VAL A 1 221 ? 36.057 12.220 -64.363 1.00 88.19 221 VAL A O 1
ATOM 1778 N N . THR A 1 222 ? 35.165 13.680 -62.926 1.00 86.44 222 THR A N 1
ATOM 1779 C CA . THR A 1 222 ? 34.715 14.609 -63.978 1.00 86.44 222 THR A CA 1
ATOM 1780 C C . THR A 1 222 ? 35.826 15.567 -64.429 1.00 86.44 222 THR A C 1
ATOM 1782 O O . THR A 1 222 ? 35.738 16.092 -65.530 1.00 86.44 222 THR A O 1
ATOM 1785 N N . ASN A 1 223 ? 36.873 15.772 -63.618 1.00 81.75 223 ASN A N 1
ATOM 1786 C CA . ASN A 1 223 ? 38.017 16.637 -63.950 1.00 81.75 223 ASN A CA 1
ATOM 1787 C C . ASN A 1 223 ? 39.137 15.917 -64.730 1.00 81.75 223 ASN A C 1
ATOM 1789 O O . ASN A 1 223 ? 40.044 16.580 -65.218 1.00 81.75 223 ASN A O 1
ATOM 1793 N N . GLU A 1 224 ? 39.100 14.585 -64.838 1.00 75.75 224 GLU A N 1
ATOM 1794 C CA . GLU A 1 224 ? 40.084 13.786 -65.596 1.00 75.75 224 GLU A CA 1
ATOM 1795 C C . GLU A 1 224 ? 39.695 13.531 -67.068 1.00 75.75 224 GLU A C 1
ATOM 1797 O O . GLU A 1 224 ? 40.413 12.828 -67.780 1.00 75.75 224 GLU A O 1
ATOM 1802 N N . LYS A 1 225 ? 38.572 14.085 -67.541 1.00 68.88 225 LYS A N 1
ATOM 1803 C CA . LYS A 1 225 ? 38.134 14.016 -68.945 1.00 68.88 225 LYS A CA 1
ATOM 1804 C C . LYS A 1 225 ? 38.224 15.374 -69.617 1.00 68.88 225 LYS A C 1
ATOM 1806 O O . LYS A 1 225 ? 38.592 15.382 -70.811 1.00 68.88 225 LYS A O 1
#

Foldseek 3Di:
DDDPPPQPWDKDKDKDWDAPQKDWPDKDDDWDWDPPPVPCPVPPPPPPPPDDDDPVVVVVVVVVVVVVVVVVQVVCVVVVHDDDDDDDDPHGDMIMTMDIDRDPPDDGDMDTDMDGPVVVVVVVVVVLVVVVVVLVVVLVVVVVPVVCPVVCVPPPVVVVVVVVVLVVVCVPDDPVVVVSSVVSVVVVVVSVVVVVVVVVVVVVVVVVVVVVVVVVVVVVVVVVD